Protein AF-Q1PQ09-F1 (afdb_monomer_lite)

pLDDT: mean 86.33, std 13.81, range [37.53, 98.25]

Sequence (333 aa):
LQVVLQQFRHGLNHCDYELCTHAAIYRSDLETQEQQLDEFVRLLKTGHLDEHTNCEPIQRVLHYVNALHQNLMPPQALVELLDEQQLYAALIEVYEAGLDAVNANAGLMHTIIKLGHEQTASFHCMQLLMEQSCSQKQKLKKLQRKLSGSKTAAWTGMQCARYQRILEANEALGALITILGATAREASKESNGGIAHEKLWRMLVLNYNKFAPTQEADELKEVDAYSQRCMQLLEEQLDELFALLESTDVNTEYVRHPATNTLQERAAQVKRHYEDVKSFELTVGERDKEIKALKYTAKMKQQDYSELQIRKEMAEKQLSKQCLMLTGIAETA

Radius of gyration: 39.57 Å; chains: 1; bounding box: 82×54×137 Å

Structure (mmCIF, N/CA/C/O backbone):
data_AF-Q1PQ09-F1
#
_entry.id   AF-Q1PQ09-F1
#
loop_
_atom_site.group_PDB
_atom_site.id
_atom_site.type_symbol
_atom_site.label_atom_id
_atom_site.label_alt_id
_atom_site.label_comp_id
_atom_site.label_asym_id
_atom_site.label_entity_id
_atom_site.label_seq_id
_atom_site.pdbx_PDB_ins_code
_atom_site.Cartn_x
_atom_site.Cartn_y
_atom_site.Cartn_z
_atom_site.occupancy
_atom_site.B_iso_or_equiv
_atom_site.auth_seq_id
_atom_site.auth_comp_id
_atom_site.auth_asym_id
_atom_site.auth_atom_id
_atom_site.pdbx_PDB_model_num
ATOM 1 N N . LEU A 1 1 ? -5.598 3.428 -5.018 1.00 87.38 1 LEU A N 1
ATOM 2 C CA . LEU A 1 1 ? -7.013 3.869 -5.103 1.00 87.38 1 LEU A CA 1
ATOM 3 C C . LEU A 1 1 ? -7.852 3.307 -3.961 1.00 87.38 1 LEU A C 1
ATOM 5 O O . LEU A 1 1 ? -8.343 4.095 -3.170 1.00 87.38 1 LEU A O 1
ATOM 9 N N . GLN A 1 2 ? -7.967 1.980 -3.825 1.00 88.19 2 GLN A N 1
ATOM 10 C CA . GLN A 1 2 ? -8.767 1.346 -2.764 1.00 88.19 2 GLN A CA 1
ATOM 11 C C . GLN A 1 2 ? -8.442 1.861 -1.354 1.00 88.19 2 GLN A C 1
ATOM 13 O O . GLN A 1 2 ? -9.365 2.230 -0.638 1.00 88.19 2 GLN A O 1
ATOM 18 N N . VAL A 1 3 ? -7.156 1.955 -0.990 1.00 90.00 3 VAL A N 1
ATOM 19 C CA . VAL A 1 3 ? -6.721 2.504 0.311 1.00 90.00 3 VAL A CA 1
ATOM 20 C C . VAL A 1 3 ? -7.328 3.884 0.560 1.00 90.00 3 VAL A C 1
ATOM 22 O O . VAL A 1 3 ? -7.968 4.110 1.577 1.00 90.00 3 VAL A O 1
ATOM 25 N N . VAL A 1 4 ? -7.184 4.792 -0.402 1.00 89.38 4 VAL A N 1
ATOM 26 C CA . VAL A 1 4 ? -7.623 6.190 -0.291 1.00 89.38 4 VAL A CA 1
ATOM 27 C C . VAL A 1 4 ? -9.145 6.273 -0.193 1.00 89.38 4 VAL A C 1
ATOM 29 O O . VAL A 1 4 ? -9.665 7.022 0.621 1.00 89.38 4 VAL A O 1
ATOM 32 N N . LEU A 1 5 ? -9.872 5.458 -0.965 1.00 90.62 5 LEU A N 1
ATOM 33 C CA . LEU A 1 5 ? -11.334 5.380 -0.887 1.00 90.62 5 LEU A CA 1
ATOM 34 C C . LEU A 1 5 ? -11.820 4.822 0.458 1.00 90.62 5 LEU A C 1
ATOM 36 O O . LEU A 1 5 ? -12.838 5.276 0.977 1.00 90.62 5 LEU A O 1
ATOM 40 N N . GLN A 1 6 ? -11.107 3.852 1.037 1.00 90.25 6 GLN A N 1
ATOM 41 C CA . GLN A 1 6 ? -11.412 3.339 2.374 1.00 90.25 6 GLN A CA 1
ATOM 42 C C . GLN A 1 6 ? -11.201 4.419 3.438 1.00 90.25 6 GLN A C 1
ATOM 44 O O . GLN A 1 6 ? -12.092 4.602 4.266 1.00 90.25 6 GLN A O 1
ATOM 49 N N . GLN A 1 7 ? -10.099 5.173 3.359 1.00 88.94 7 GLN A N 1
ATOM 50 C CA . GLN A 1 7 ? -9.850 6.300 4.264 1.00 88.94 7 GLN A CA 1
ATOM 51 C C . GLN A 1 7 ? -10.895 7.403 4.095 1.00 88.94 7 GLN A C 1
ATOM 53 O O . GLN A 1 7 ? -11.458 7.851 5.085 1.00 88.94 7 GLN A O 1
ATOM 58 N N . PHE A 1 8 ? -11.271 7.750 2.862 1.00 88.50 8 PHE A N 1
ATOM 59 C CA . PHE A 1 8 ? -12.385 8.664 2.599 1.00 88.50 8 PHE A CA 1
ATOM 60 C C . PHE A 1 8 ? -13.686 8.197 3.238 1.00 88.50 8 PHE A C 1
ATOM 62 O O . PHE A 1 8 ? -14.373 8.971 3.897 1.00 88.50 8 PHE A O 1
ATOM 69 N N . ARG A 1 9 ? -14.040 6.925 3.039 1.00 88.94 9 ARG A N 1
ATOM 70 C CA . ARG A 1 9 ? -15.263 6.360 3.603 1.00 88.94 9 ARG A CA 1
ATOM 71 C C . ARG A 1 9 ? -15.223 6.403 5.125 1.00 88.94 9 ARG A C 1
ATOM 73 O O . ARG A 1 9 ? -16.237 6.725 5.731 1.00 88.94 9 ARG A O 1
ATOM 80 N N . HIS A 1 10 ? -14.099 6.047 5.743 1.00 88.44 10 HIS A N 1
ATOM 81 C CA . HIS A 1 10 ? -13.971 6.128 7.191 1.00 88.44 10 HIS A CA 1
ATOM 82 C C . HIS A 1 10 ? -14.073 7.586 7.655 1.00 88.44 10 HIS A C 1
ATOM 84 O O . HIS A 1 10 ? -14.953 7.892 8.456 1.00 88.44 10 HIS A O 1
ATOM 90 N N . GLY A 1 11 ? -13.277 8.490 7.085 1.00 87.44 11 GLY A N 1
ATOM 91 C CA . GLY A 1 11 ? -13.251 9.904 7.444 1.00 87.44 11 GLY A CA 1
ATOM 92 C C . GLY A 1 11 ? -14.613 10.580 7.310 1.00 87.44 11 GLY A C 1
ATOM 93 O O . GLY A 1 11 ? -15.075 11.188 8.265 1.00 87.44 11 GLY A O 1
ATOM 94 N N . LEU A 1 12 ? -15.331 10.390 6.198 1.00 87.62 12 LEU A N 1
ATOM 95 C CA . LEU A 1 12 ? -16.661 10.988 5.997 1.00 87.62 12 LEU A CA 1
ATOM 96 C C . LEU A 1 12 ? -17.743 10.447 6.946 1.00 87.62 12 LEU A C 1
ATOM 98 O O . LEU A 1 12 ? -18.740 11.123 7.179 1.00 87.62 12 LEU A O 1
ATOM 102 N N . ASN A 1 13 ? -17.570 9.240 7.494 1.00 88.69 13 ASN A N 1
ATOM 103 C CA . ASN A 1 13 ? -18.494 8.690 8.492 1.00 88.69 13 ASN A CA 1
ATOM 104 C C . ASN A 1 13 ? -18.187 9.163 9.923 1.00 88.69 13 ASN A C 1
ATOM 106 O O . ASN A 1 13 ? -19.030 8.990 10.803 1.00 88.69 13 ASN A O 1
ATOM 110 N N . HIS A 1 14 ? -17.006 9.742 10.162 1.00 85.31 14 HIS A N 1
ATOM 111 C CA . HIS A 1 14 ? -16.533 10.131 11.497 1.00 85.31 14 HIS A CA 1
ATOM 112 C C . HIS A 1 14 ? -16.164 11.616 11.613 1.00 85.31 14 HIS A C 1
ATOM 114 O O . HIS A 1 14 ? -15.858 12.077 12.712 1.00 85.31 14 HIS A O 1
ATOM 120 N N . CYS A 1 15 ? -16.207 12.368 10.513 1.00 86.69 15 CYS A N 1
ATOM 121 C CA . CYS A 1 15 ? -15.924 13.792 10.499 1.00 86.69 15 CYS A CA 1
ATOM 122 C C . CYS A 1 15 ? -17.030 14.616 11.166 1.00 86.69 15 CYS A C 1
ATOM 124 O O . CYS A 1 15 ? -18.140 14.144 11.434 1.00 86.69 15 CYS A O 1
ATOM 126 N N . ASP A 1 16 ? -16.728 15.887 11.409 1.00 85.12 16 ASP A N 1
ATOM 127 C CA . ASP A 1 16 ? -17.720 16.846 11.864 1.00 85.12 16 ASP A CA 1
ATOM 128 C C . ASP A 1 16 ? -18.691 17.258 10.738 1.00 85.12 16 ASP A C 1
ATOM 130 O O . ASP A 1 16 ? -18.563 16.899 9.561 1.00 85.12 16 ASP A O 1
ATOM 134 N N . TYR A 1 17 ? -19.724 18.004 11.128 1.00 85.69 17 TYR A N 1
ATOM 135 C CA . TYR A 1 17 ? -20.755 18.485 10.211 1.00 85.69 17 TYR A CA 1
ATOM 136 C C . TYR A 1 17 ? -20.198 19.446 9.147 1.00 85.69 17 TYR A C 1
ATOM 138 O O . TYR A 1 17 ? -20.645 19.425 7.998 1.00 85.69 17 TYR A O 1
ATOM 146 N N . GLU A 1 18 ? -19.224 20.280 9.511 1.00 87.62 18 GLU A N 1
ATOM 147 C CA . GLU A 1 18 ? -18.614 21.252 8.603 1.00 87.62 18 GLU A CA 1
ATOM 148 C C . GLU A 1 18 ? -17.848 20.551 7.473 1.00 87.62 18 GLU A C 1
ATOM 150 O O . GLU A 1 18 ? -18.113 20.810 6.298 1.00 87.62 18 GLU A O 1
ATOM 155 N N . LEU A 1 19 ? -16.992 19.580 7.798 1.00 87.50 19 LEU A N 1
ATOM 156 C CA . LEU A 1 19 ? -16.265 18.802 6.800 1.00 87.50 19 LEU A CA 1
ATOM 157 C C . LEU A 1 19 ? -17.212 17.964 5.930 1.00 87.50 19 LEU A C 1
ATOM 159 O O . LEU A 1 19 ? -17.040 17.901 4.712 1.00 87.50 19 LEU A O 1
ATOM 163 N N . CYS A 1 20 ? -18.254 17.373 6.522 1.00 88.06 20 CYS A N 1
ATOM 164 C CA . CYS A 1 20 ? -19.251 16.601 5.777 1.00 88.06 20 CYS A CA 1
ATOM 165 C C . CYS A 1 20 ? -20.009 17.467 4.756 1.00 88.06 20 CYS A C 1
ATOM 167 O O . CYS A 1 20 ? -20.169 17.086 3.594 1.00 88.06 20 CYS A O 1
ATOM 169 N N . THR A 1 21 ? -20.439 18.667 5.156 1.00 89.31 21 THR A N 1
ATOM 170 C CA . THR A 1 21 ? -21.124 19.596 4.244 1.00 89.31 21 THR A CA 1
ATOM 171 C C . THR A 1 21 ? -20.201 20.141 3.159 1.00 89.31 21 THR A C 1
ATOM 173 O O . THR A 1 21 ? -20.637 20.274 2.016 1.00 89.31 21 THR A O 1
ATOM 176 N N . HIS A 1 22 ? -18.925 20.381 3.467 1.00 90.50 22 HIS A N 1
ATOM 177 C CA . HIS A 1 22 ? -17.936 20.762 2.462 1.00 90.50 22 HIS A CA 1
ATOM 178 C C . HIS A 1 22 ? -17.718 19.628 1.448 1.00 90.50 22 HIS A C 1
ATOM 180 O O . HIS A 1 22 ? -17.795 19.848 0.239 1.00 90.50 22 HIS A O 1
ATOM 186 N N . ALA A 1 23 ? -17.539 18.390 1.914 1.00 90.31 23 ALA A N 1
ATOM 187 C CA . ALA A 1 23 ? -17.381 17.226 1.045 1.00 90.31 23 ALA A CA 1
ATOM 188 C C . ALA A 1 23 ? -18.588 17.016 0.109 1.00 90.31 23 ALA A C 1
ATOM 190 O O . ALA A 1 23 ? -18.411 16.620 -1.045 1.00 90.31 23 ALA A O 1
ATOM 191 N N . ALA A 1 24 ? -19.806 17.341 0.560 1.00 90.69 24 ALA A N 1
ATOM 192 C CA . ALA A 1 24 ? -21.020 17.234 -0.250 1.00 90.69 24 ALA A CA 1
ATOM 193 C C . ALA A 1 24 ? -21.004 18.118 -1.514 1.00 90.69 24 ALA A C 1
ATOM 195 O O . ALA A 1 24 ? -21.662 17.770 -2.496 1.00 90.69 24 ALA A O 1
ATOM 196 N N . ILE A 1 25 ? -20.229 19.212 -1.528 1.00 94.25 25 ILE A N 1
ATOM 197 C CA . ILE A 1 25 ? -20.058 20.086 -2.703 1.00 94.25 25 ILE A CA 1
ATOM 198 C C . ILE A 1 25 ? -19.412 19.317 -3.867 1.00 94.25 25 ILE A C 1
ATOM 200 O O . ILE A 1 25 ? -19.767 19.535 -5.021 1.00 94.25 25 ILE A O 1
ATOM 204 N N . TYR A 1 26 ? -18.523 18.367 -3.567 1.00 93.38 26 TYR A N 1
ATOM 205 C CA . TYR A 1 26 ? -17.775 17.584 -4.556 1.00 93.38 26 TYR A CA 1
ATOM 206 C C . TYR A 1 26 ? -18.500 16.317 -5.020 1.00 93.38 26 TYR A C 1
ATOM 208 O O . TYR A 1 26 ? -17.943 15.517 -5.772 1.00 93.38 26 TYR A O 1
ATOM 216 N N . ARG A 1 27 ? -19.746 16.101 -4.582 1.00 91.12 27 ARG A N 1
ATOM 217 C CA . ARG A 1 27 ? -20.492 14.875 -4.879 1.00 91.12 27 ARG A CA 1
ATOM 218 C C . ARG A 1 27 ? -20.636 14.617 -6.382 1.00 91.12 27 ARG A C 1
ATOM 220 O O . ARG A 1 27 ? -20.368 13.504 -6.819 1.00 91.12 27 ARG A O 1
ATOM 227 N N . SER A 1 28 ? -21.036 15.620 -7.165 1.00 93.50 28 SER A N 1
ATOM 228 C CA . SER A 1 28 ? -21.218 15.459 -8.618 1.00 93.50 28 SER A CA 1
ATOM 229 C C . SER A 1 28 ? -19.912 15.120 -9.336 1.00 93.50 28 SER A C 1
ATOM 231 O O . SER A 1 28 ? -19.893 14.336 -10.288 1.00 93.50 28 SER A O 1
ATOM 233 N N . ASP A 1 29 ? -18.803 15.685 -8.864 1.00 93.56 29 ASP A N 1
ATOM 234 C CA . ASP A 1 29 ? -17.491 15.434 -9.444 1.00 93.56 29 ASP A CA 1
ATOM 235 C C . ASP A 1 29 ? -17.025 14.012 -9.123 1.00 93.56 29 ASP A C 1
ATOM 237 O O . ASP A 1 29 ? -16.525 13.316 -10.007 1.00 93.56 29 ASP A O 1
ATOM 241 N N . LEU A 1 30 ? -17.245 13.548 -7.887 1.00 91.56 30 LEU A N 1
ATOM 242 C CA . LEU A 1 30 ? -16.969 12.173 -7.469 1.00 91.56 30 LEU A CA 1
ATOM 243 C C . LEU A 1 30 ? -17.810 11.151 -8.244 1.00 91.56 30 LEU A C 1
ATOM 245 O O . LEU A 1 30 ? -17.259 10.147 -8.686 1.00 91.56 30 LEU A O 1
ATOM 249 N N . GLU A 1 31 ? -19.096 11.430 -8.483 1.00 92.88 31 GLU A N 1
ATOM 250 C CA . GLU A 1 31 ? -19.958 10.603 -9.346 1.00 92.88 31 GLU A CA 1
ATOM 251 C C . GLU A 1 31 ? -19.394 10.520 -10.781 1.00 92.88 31 GLU A C 1
ATOM 253 O O . GLU A 1 31 ? -19.399 9.458 -11.402 1.00 92.88 31 GLU A O 1
ATOM 258 N N . THR A 1 32 ? -18.818 11.610 -11.298 1.00 93.62 32 THR A N 1
ATOM 259 C CA . THR A 1 32 ? -18.148 11.605 -12.611 1.00 93.62 32 THR A CA 1
ATOM 260 C C . THR A 1 32 ? -16.865 10.767 -12.599 1.00 93.62 32 THR A C 1
ATOM 262 O O . THR A 1 32 ? -16.574 10.070 -13.571 1.00 93.62 32 THR A O 1
ATOM 265 N N . GLN A 1 33 ? -16.085 10.808 -11.512 1.00 93.25 33 GLN A N 1
ATOM 266 C CA . GLN A 1 33 ? -14.896 9.960 -11.376 1.00 93.25 33 GLN A CA 1
ATOM 267 C C . GLN A 1 33 ? -15.258 8.474 -11.266 1.00 93.25 33 GLN A C 1
ATOM 269 O O . GLN A 1 33 ? -14.570 7.638 -11.848 1.00 93.25 33 GLN A O 1
ATOM 274 N N . GLU A 1 34 ? -16.338 8.140 -10.559 1.00 91.69 34 GLU A N 1
ATOM 275 C CA . GLU A 1 34 ? -16.847 6.769 -10.444 1.00 91.69 34 GLU A CA 1
ATOM 276 C C . GLU A 1 34 ? -17.215 6.194 -11.817 1.00 91.69 34 GLU A C 1
ATOM 278 O O . GLU A 1 34 ? -16.779 5.095 -12.157 1.00 91.69 34 GLU A O 1
ATOM 283 N N . GLN A 1 35 ? -17.895 6.975 -12.662 1.00 92.88 35 GLN A N 1
ATOM 284 C CA . GLN A 1 35 ? -18.239 6.562 -14.029 1.00 92.88 35 GLN A CA 1
ATOM 285 C C . GLN A 1 35 ? -17.008 6.233 -14.889 1.00 92.88 35 GLN A C 1
ATOM 287 O O . GLN A 1 35 ? -17.076 5.377 -15.771 1.00 92.88 35 GLN A O 1
ATOM 292 N N . GLN A 1 36 ? -15.851 6.860 -14.638 1.00 89.31 36 GLN A N 1
ATOM 293 C CA . GLN A 1 36 ? -14.609 6.502 -15.340 1.00 89.31 36 GLN A CA 1
ATOM 294 C C . GLN A 1 36 ? -14.066 5.124 -14.933 1.00 89.31 36 GLN A C 1
ATOM 296 O O . GLN A 1 36 ? -13.272 4.537 -15.671 1.00 89.31 36 GLN A O 1
ATOM 301 N N . LEU A 1 37 ? -14.482 4.593 -13.779 1.00 91.38 37 LEU A N 1
ATOM 302 C CA . LEU A 1 37 ? -14.106 3.264 -13.298 1.00 91.38 37 LEU A CA 1
ATOM 303 C C . LEU A 1 37 ? -15.055 2.163 -13.788 1.00 91.38 37 LEU A C 1
ATOM 305 O O . LEU A 1 37 ? -14.641 1.001 -13.835 1.00 91.38 37 LEU A O 1
ATOM 309 N N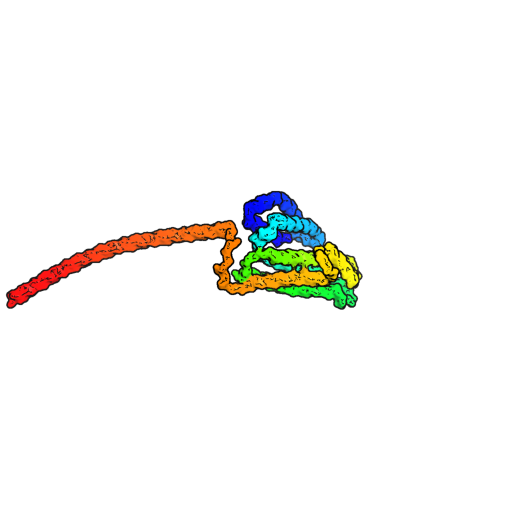 . ASP A 1 38 ? -16.285 2.501 -14.188 1.00 92.12 38 ASP A N 1
ATOM 310 C CA . ASP A 1 38 ? -17.295 1.528 -14.631 1.00 92.12 38 ASP A CA 1
ATOM 311 C C . ASP A 1 38 ? -16.795 0.642 -15.774 1.00 92.12 38 ASP A C 1
ATOM 313 O O . ASP A 1 38 ? -17.058 -0.563 -15.801 1.00 92.12 38 ASP A O 1
ATOM 317 N N . GLU A 1 39 ? -16.011 1.210 -16.690 1.00 89.31 39 GLU A N 1
ATOM 318 C CA . GLU A 1 39 ? -15.428 0.461 -17.800 1.00 89.31 39 GLU A CA 1
ATOM 319 C C . GLU A 1 39 ? -14.432 -0.603 -17.315 1.00 89.31 39 GLU A C 1
ATOM 321 O O . GLU A 1 39 ? -14.469 -1.739 -17.783 1.00 89.31 39 GLU A O 1
ATOM 326 N N . PHE A 1 40 ? -13.601 -0.300 -16.314 1.00 90.56 40 PHE A N 1
ATOM 327 C CA . PHE A 1 40 ? -12.697 -1.295 -15.724 1.00 90.56 40 PHE A CA 1
ATOM 328 C C . PHE A 1 40 ? -13.467 -2.396 -15.000 1.00 90.56 40 PHE A C 1
ATOM 330 O O . PHE A 1 40 ? -13.122 -3.573 -15.116 1.00 90.56 40 PHE A O 1
ATOM 337 N N . VAL A 1 41 ? -14.537 -2.036 -14.286 1.00 91.19 41 VAL A N 1
ATOM 338 C CA . VAL A 1 41 ? -15.422 -3.009 -13.633 1.00 91.19 41 VAL A CA 1
ATOM 339 C C . VAL A 1 41 ? -16.079 -3.913 -14.674 1.00 91.19 41 VAL A C 1
ATOM 341 O O . VAL A 1 41 ? -16.172 -5.126 -14.468 1.00 91.19 41 VAL A O 1
ATOM 344 N N . ARG A 1 42 ? -16.511 -3.350 -15.807 1.00 93.38 42 ARG A N 1
ATOM 345 C CA . ARG A 1 42 ? -17.070 -4.101 -16.932 1.00 93.38 42 ARG A CA 1
ATOM 346 C C . ARG A 1 42 ? -16.036 -5.062 -17.508 1.00 93.38 42 ARG A C 1
ATOM 348 O O . ARG A 1 42 ? -16.318 -6.257 -17.567 1.00 93.38 42 ARG A O 1
ATOM 355 N N . LEU A 1 43 ? -14.845 -4.573 -17.863 1.00 93.69 43 LEU A N 1
ATOM 356 C CA . LEU A 1 43 ? -13.754 -5.385 -18.409 1.00 93.69 43 LEU A CA 1
ATOM 357 C C . LEU A 1 43 ? -13.394 -6.538 -17.468 1.00 93.69 43 LEU A C 1
ATOM 359 O O . LEU A 1 43 ? -13.353 -7.685 -17.915 1.00 93.69 43 LEU A O 1
ATOM 363 N N . LEU A 1 44 ? -13.254 -6.264 -16.167 1.00 91.06 44 LEU A N 1
ATOM 364 C CA . LEU A 1 44 ? -12.985 -7.274 -15.142 1.00 91.06 44 LEU A CA 1
ATOM 365 C C . LEU A 1 44 ? -14.086 -8.342 -15.086 1.00 91.06 44 LEU A C 1
ATOM 367 O O . LEU A 1 44 ? -13.788 -9.533 -15.134 1.00 91.06 44 LEU A O 1
ATOM 371 N N . LYS A 1 45 ? -15.362 -7.936 -15.039 1.00 93.88 45 LYS A N 1
ATOM 372 C CA . LYS A 1 45 ? -16.507 -8.868 -15.009 1.00 93.88 45 LYS A CA 1
ATOM 373 C C . LYS A 1 45 ? -16.607 -9.723 -16.270 1.00 93.88 45 LYS A C 1
ATOM 375 O O . LYS A 1 45 ? -17.044 -10.866 -16.195 1.00 93.88 45 LYS A O 1
ATOM 380 N N . THR A 1 46 ? -16.224 -9.169 -17.417 1.00 95.69 46 THR A N 1
ATOM 381 C CA . THR A 1 46 ? -16.248 -9.873 -18.707 1.00 95.69 46 THR A CA 1
ATOM 382 C C . THR A 1 46 ? -14.980 -10.680 -18.999 1.00 95.69 46 THR A C 1
ATOM 384 O O . THR A 1 46 ? -14.930 -11.364 -20.014 1.00 95.69 46 THR A O 1
ATOM 387 N N . GLY A 1 47 ? -13.962 -10.623 -18.131 1.00 92.00 47 GLY A N 1
ATOM 388 C CA . GLY A 1 47 ? -12.679 -11.296 -18.362 1.00 92.00 47 GLY A CA 1
ATOM 389 C C . GLY A 1 47 ? -11.856 -10.689 -19.506 1.00 92.00 47 GLY A C 1
ATOM 390 O O . GLY A 1 47 ? -11.031 -11.377 -20.096 1.00 92.00 47 GLY A O 1
ATOM 391 N N . HIS A 1 48 ? -12.090 -9.416 -19.831 1.00 91.31 48 HIS A N 1
ATOM 392 C CA . HIS A 1 48 ? -11.393 -8.667 -20.883 1.00 91.31 48 HIS A CA 1
ATOM 393 C C . HIS A 1 48 ? -10.392 -7.647 -20.328 1.00 91.31 48 HIS A C 1
ATOM 395 O O . HIS A 1 48 ? -9.882 -6.822 -21.078 1.00 91.31 48 HIS A O 1
ATOM 401 N N . LEU A 1 49 ? -10.135 -7.667 -19.017 1.00 90.38 49 LEU A N 1
ATOM 402 C CA . LEU A 1 49 ? -9.075 -6.864 -18.421 1.00 90.38 49 LEU A CA 1
ATOM 403 C C . LEU A 1 49 ? -7.733 -7.566 -18.656 1.00 90.38 49 LEU A C 1
ATOM 405 O O . LEU A 1 49 ? -7.495 -8.638 -18.100 1.00 90.38 49 LEU A O 1
ATOM 409 N N . ASP A 1 50 ? -6.879 -6.963 -19.476 1.00 87.06 50 ASP A N 1
ATOM 410 C CA . ASP A 1 50 ? -5.5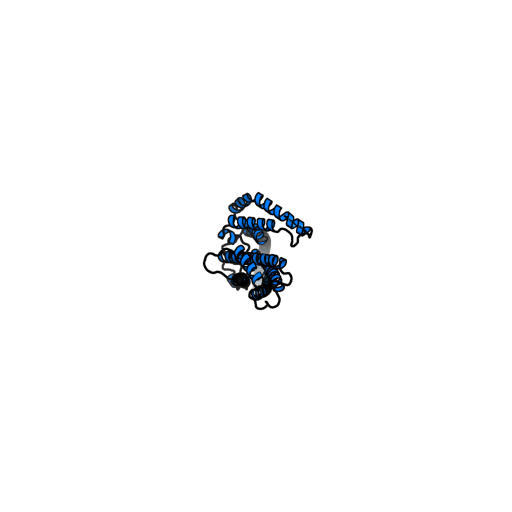79 -7.512 -19.863 1.00 87.06 50 ASP A CA 1
ATOM 411 C C . ASP A 1 50 ? -4.453 -6.461 -19.805 1.00 87.06 50 ASP A C 1
ATOM 413 O O . ASP A 1 50 ? -4.661 -5.293 -19.476 1.00 87.06 50 ASP A O 1
ATOM 417 N N . GLU A 1 51 ? -3.235 -6.883 -20.140 1.00 77.62 51 GLU A N 1
ATOM 418 C CA . GLU A 1 51 ? -2.024 -6.049 -20.149 1.00 77.62 51 GLU A CA 1
ATOM 419 C C . GLU A 1 51 ? -2.023 -4.915 -21.193 1.00 77.62 51 GLU A C 1
ATOM 421 O O . GLU A 1 51 ? -1.206 -3.996 -21.100 1.00 77.62 51 GLU A O 1
ATOM 426 N N . HIS A 1 52 ? -2.942 -4.947 -22.163 1.00 81.00 52 HIS A N 1
ATOM 427 C CA . HIS A 1 52 ? -3.100 -3.917 -23.191 1.00 81.00 52 HIS A CA 1
ATOM 428 C C . HIS A 1 52 ? -4.162 -2.879 -22.818 1.00 81.00 52 HIS A C 1
ATOM 430 O O . HIS A 1 52 ? -4.324 -1.874 -23.518 1.00 81.00 52 HIS A O 1
ATOM 436 N N . THR A 1 53 ? -4.879 -3.093 -21.714 1.00 89.12 53 THR A N 1
ATOM 437 C CA . THR A 1 53 ? -5.914 -2.175 -21.254 1.00 89.12 53 THR A CA 1
ATOM 438 C C . THR A 1 53 ? -5.303 -0.822 -20.877 1.00 89.12 53 THR A C 1
ATOM 440 O O . THR A 1 53 ? -4.333 -0.736 -20.123 1.00 89.12 53 THR A O 1
ATOM 443 N N . ASN A 1 54 ? -5.879 0.268 -21.395 1.00 85.81 54 ASN A N 1
ATOM 444 C CA . ASN A 1 54 ? -5.408 1.617 -21.088 1.00 85.81 54 ASN A CA 1
ATOM 445 C C . ASN A 1 54 ? -5.714 1.986 -19.626 1.00 85.81 54 ASN A C 1
ATOM 447 O O . ASN A 1 54 ? -6.858 2.272 -19.289 1.00 85.81 54 ASN A O 1
ATOM 451 N N . CYS A 1 55 ? -4.681 2.051 -18.785 1.00 87.75 55 CYS A N 1
ATOM 452 C CA . CYS A 1 55 ? -4.788 2.417 -17.369 1.00 87.75 55 CYS A CA 1
ATOM 453 C C . CYS A 1 55 ? -4.801 3.936 -17.091 1.00 87.75 55 CYS A C 1
ATOM 455 O O . CYS A 1 55 ? -4.840 4.345 -15.932 1.00 87.75 55 CYS A O 1
ATOM 457 N N . GLU A 1 56 ? -4.764 4.799 -18.106 1.00 88.25 56 GLU A N 1
ATOM 458 C CA . GLU A 1 56 ? -4.756 6.254 -17.905 1.00 88.25 56 GLU A CA 1
ATOM 459 C C . GLU A 1 56 ? -5.999 6.784 -17.148 1.00 88.25 56 GLU A C 1
ATOM 461 O O . GLU A 1 56 ? -5.826 7.597 -16.236 1.00 88.25 56 GLU A O 1
ATOM 466 N N . PRO A 1 57 ? -7.245 6.327 -17.416 1.00 91.38 57 PRO A N 1
ATOM 467 C CA . PRO A 1 57 ? -8.408 6.848 -16.696 1.00 91.38 57 PRO A CA 1
ATOM 468 C C . PRO A 1 57 ? -8.380 6.509 -15.198 1.00 91.38 57 PRO A C 1
ATOM 470 O O . PRO A 1 57 ? -8.626 7.384 -14.372 1.00 91.38 57 PRO A O 1
ATOM 473 N N . ILE A 1 58 ? -7.984 5.286 -14.813 1.00 91.12 58 ILE A N 1
ATOM 474 C CA . ILE A 1 58 ? -7.867 4.920 -13.389 1.00 91.12 58 ILE A CA 1
ATOM 475 C C . ILE A 1 58 ? -6.754 5.710 -12.682 1.00 91.12 58 ILE A C 1
ATOM 477 O O . ILE A 1 58 ? -6.893 6.055 -11.507 1.00 91.12 58 ILE A O 1
ATOM 481 N N . GLN A 1 59 ? -5.675 6.063 -13.392 1.00 89.50 59 GLN A N 1
ATOM 482 C CA . GLN A 1 59 ? -4.639 6.954 -12.865 1.00 89.50 59 GLN A CA 1
ATOM 483 C C . GLN A 1 59 ? -5.166 8.375 -12.649 1.00 89.50 59 GLN A C 1
ATOM 485 O O . GLN A 1 59 ? -4.854 8.976 -11.620 1.00 89.50 59 GLN A O 1
ATOM 490 N N . ARG A 1 60 ? -5.980 8.908 -13.570 1.00 91.88 60 ARG A N 1
ATOM 491 C CA . ARG A 1 60 ? -6.615 10.226 -13.408 1.00 91.88 60 ARG A CA 1
ATOM 492 C C . ARG A 1 60 ? -7.559 10.254 -12.210 1.00 91.88 60 ARG A C 1
ATOM 494 O O . ARG A 1 60 ? -7.446 11.158 -11.385 1.00 91.88 60 ARG A O 1
ATOM 501 N N . VAL A 1 61 ? -8.400 9.230 -12.062 1.00 94.12 61 VAL A N 1
ATOM 502 C CA . VAL A 1 61 ? -9.285 9.085 -10.896 1.00 94.12 61 VAL A CA 1
ATOM 503 C C . VAL A 1 61 ? -8.473 9.018 -9.602 1.00 94.12 61 VAL A C 1
ATOM 505 O O . VAL A 1 61 ? -8.783 9.723 -8.646 1.00 94.12 61 VAL A O 1
ATOM 508 N N . LEU A 1 62 ? -7.394 8.228 -9.567 1.00 91.69 62 LEU A N 1
ATOM 509 C CA . LEU A 1 62 ? -6.505 8.160 -8.405 1.00 91.69 62 LEU A CA 1
ATOM 510 C C . LEU A 1 62 ? -5.924 9.529 -8.032 1.00 91.69 62 LEU A C 1
ATOM 512 O O . LEU A 1 62 ? -5.951 9.883 -6.856 1.00 91.69 62 LEU A O 1
ATOM 516 N N . HIS A 1 63 ? -5.420 10.292 -9.005 1.00 91.38 63 HIS A N 1
ATOM 517 C CA . HIS A 1 63 ? -4.869 11.626 -8.753 1.00 91.38 63 HIS A CA 1
ATOM 518 C C . HIS A 1 63 ? -5.934 12.593 -8.242 1.00 91.38 63 HIS A C 1
ATOM 520 O O . HIS A 1 63 ? -5.684 13.294 -7.264 1.00 91.38 63 HIS A O 1
ATOM 526 N N . TYR A 1 64 ? -7.119 12.603 -8.859 1.00 94.12 64 TYR A N 1
ATOM 527 C CA . TYR A 1 64 ? -8.226 13.450 -8.422 1.00 94.12 64 TYR A CA 1
ATOM 528 C C . TYR A 1 64 ? -8.630 13.132 -6.981 1.00 94.12 64 TYR A C 1
ATOM 530 O O . TYR A 1 64 ? -8.677 14.026 -6.141 1.00 94.12 64 TYR A O 1
ATOM 538 N N . VAL A 1 65 ? -8.869 11.852 -6.677 1.00 92.31 65 VAL A N 1
ATOM 539 C CA . VAL A 1 65 ? -9.287 11.416 -5.340 1.00 92.31 65 VAL A CA 1
ATOM 540 C C . VAL A 1 65 ? -8.192 11.723 -4.318 1.00 92.31 65 VAL A C 1
ATOM 542 O O . VAL A 1 65 ? -8.496 12.272 -3.267 1.00 92.31 65 VAL A O 1
ATOM 545 N N . ASN A 1 66 ? -6.916 11.465 -4.621 1.00 89.31 66 ASN A N 1
ATOM 546 C CA . ASN A 1 66 ? -5.811 11.837 -3.730 1.00 89.31 66 ASN A CA 1
ATOM 547 C C . ASN A 1 66 ? -5.752 13.344 -3.462 1.00 89.31 66 ASN A C 1
ATOM 549 O O . ASN A 1 66 ? -5.630 13.750 -2.309 1.00 89.31 66 ASN A O 1
ATOM 553 N N . ALA A 1 67 ? -5.849 14.173 -4.503 1.00 90.12 67 ALA A N 1
ATOM 554 C CA . ALA A 1 67 ? -5.819 15.624 -4.352 1.00 90.12 67 ALA A CA 1
ATOM 555 C C . ALA A 1 67 ? -7.008 16.115 -3.521 1.00 90.12 67 ALA A C 1
ATOM 557 O O . ALA A 1 67 ? -6.839 16.907 -2.597 1.00 90.12 67 ALA A O 1
ATOM 558 N N . LEU A 1 68 ? -8.205 15.596 -3.799 1.00 90.81 68 LEU A N 1
ATOM 559 C CA . LEU A 1 68 ? -9.403 15.930 -3.042 1.00 90.81 68 LEU A CA 1
ATOM 560 C C . LEU A 1 68 ? -9.276 15.508 -1.573 1.00 90.81 68 LEU A C 1
ATOM 562 O O . LEU A 1 68 ? -9.656 16.275 -0.695 1.00 90.81 68 LEU A O 1
ATOM 566 N N . HIS A 1 69 ? -8.710 14.328 -1.300 1.00 87.62 69 HIS A N 1
ATOM 567 C CA . HIS A 1 69 ? -8.493 13.822 0.058 1.00 87.62 69 HIS A CA 1
ATOM 568 C C . HIS A 1 69 ? -7.635 14.781 0.879 1.00 87.62 69 HIS A C 1
ATOM 570 O O . HIS A 1 69 ? -8.024 15.178 1.972 1.00 87.62 69 HIS A O 1
ATOM 576 N N . GLN A 1 70 ? -6.493 15.182 0.317 1.00 84.75 70 GLN A N 1
ATOM 577 C CA . GLN A 1 70 ? -5.536 16.073 0.972 1.00 84.75 70 GLN A CA 1
ATOM 578 C C . GLN A 1 70 ? -6.077 17.502 1.121 1.00 84.75 70 GLN A C 1
ATOM 580 O O . GLN A 1 70 ? -5.766 18.179 2.096 1.00 84.75 70 GLN A O 1
ATOM 585 N N . ASN A 1 71 ? -6.902 17.962 0.175 1.00 87.62 71 ASN A N 1
ATOM 586 C CA . ASN A 1 71 ? -7.496 19.299 0.220 1.00 87.62 71 ASN A CA 1
ATOM 587 C C . ASN A 1 71 ? -8.665 19.397 1.209 1.00 87.62 71 ASN A C 1
ATOM 589 O O . ASN A 1 71 ? -8.807 20.416 1.880 1.00 87.62 71 ASN A O 1
ATOM 593 N N . LEU A 1 72 ? -9.512 18.365 1.290 1.00 85.56 72 LEU A N 1
ATOM 594 C CA . LEU A 1 72 ? -10.647 18.337 2.217 1.00 85.56 72 LEU A CA 1
ATOM 595 C C . LEU A 1 72 ? -10.198 18.109 3.661 1.00 85.56 72 LEU A C 1
ATOM 597 O O . LEU A 1 72 ? -10.770 18.691 4.577 1.00 85.56 72 LEU A O 1
ATOM 601 N N . MET A 1 73 ? -9.196 17.257 3.871 1.00 82.75 73 MET A N 1
ATOM 602 C CA . MET A 1 73 ? -8.745 16.849 5.198 1.00 82.75 73 MET A CA 1
ATOM 603 C C . MET A 1 73 ? -7.288 17.286 5.403 1.00 82.75 73 MET A C 1
ATOM 605 O O . MET A 1 73 ? -6.379 16.554 5.007 1.00 82.75 73 MET A O 1
ATOM 609 N N . PRO A 1 74 ? -7.033 18.462 6.017 1.00 76.69 74 PRO A N 1
ATOM 610 C CA . PRO A 1 74 ? -5.671 18.887 6.324 1.00 76.69 74 PRO A CA 1
ATOM 611 C C . PRO A 1 74 ? -4.979 17.866 7.246 1.00 76.69 74 PRO A C 1
ATOM 613 O O . PRO A 1 74 ? -5.666 17.189 8.013 1.00 76.69 74 PRO A O 1
ATOM 616 N N . PRO A 1 75 ? -3.634 17.763 7.237 1.00 72.56 75 PRO A N 1
ATOM 617 C CA . PRO A 1 75 ? -2.905 16.649 7.853 1.00 72.56 75 PRO A CA 1
ATOM 618 C C . PRO A 1 75 ? -3.282 16.343 9.309 1.00 72.56 75 PRO A C 1
ATOM 620 O O . PRO A 1 75 ? -3.383 15.177 9.680 1.00 72.56 75 PRO A O 1
ATOM 623 N N . GLN A 1 76 ? -3.531 17.371 10.127 1.00 73.75 76 GLN A N 1
ATOM 624 C CA . GLN A 1 76 ? -3.961 17.204 11.518 1.00 73.75 76 GLN A CA 1
ATOM 625 C C . GLN A 1 76 ? -5.346 16.552 11.629 1.00 73.75 76 GLN A C 1
ATOM 627 O O . GLN A 1 76 ? -5.486 15.560 12.336 1.00 73.75 76 GLN A O 1
ATOM 632 N N . ALA A 1 77 ? -6.344 17.061 10.899 1.00 76.06 77 ALA A N 1
ATOM 633 C CA . ALA A 1 77 ? -7.692 16.489 10.889 1.00 76.06 77 ALA A CA 1
ATOM 634 C C . ALA A 1 77 ? -7.705 15.101 10.240 1.00 76.06 77 ALA A C 1
ATOM 636 O O . ALA A 1 77 ? -8.432 14.210 10.665 1.00 76.06 77 ALA A O 1
ATOM 637 N N . LEU A 1 78 ? -6.867 14.905 9.222 1.00 78.19 78 LEU A N 1
ATOM 638 C CA . LEU A 1 78 ? -6.773 13.642 8.518 1.00 78.19 78 LEU A CA 1
ATOM 639 C C . LEU A 1 78 ? -6.323 12.527 9.455 1.00 78.19 78 LEU A C 1
ATOM 641 O O . LEU A 1 78 ? -6.973 11.496 9.524 1.00 78.19 78 LEU A O 1
ATOM 645 N N . VAL A 1 79 ? -5.247 12.752 10.206 1.00 82.56 79 VAL A N 1
ATOM 646 C CA . VAL A 1 79 ? -4.660 11.755 11.107 1.00 82.56 79 VAL A CA 1
ATOM 647 C C . VAL A 1 79 ? -5.618 11.329 12.226 1.00 82.56 79 VAL A C 1
ATOM 649 O O . VAL A 1 79 ? -5.609 10.161 12.610 1.00 82.56 79 VAL A O 1
ATOM 652 N N . GLU A 1 80 ? -6.476 12.235 12.699 1.00 83.12 80 GLU A N 1
ATOM 653 C CA . GLU A 1 80 ? -7.540 11.933 13.669 1.00 83.12 80 GLU A CA 1
ATOM 654 C C . GLU A 1 80 ? -8.685 11.101 13.070 1.00 83.12 80 GLU A C 1
ATOM 656 O O . GLU A 1 80 ? -9.363 10.368 13.787 1.00 83.12 80 GLU A O 1
ATOM 661 N N . LEU A 1 81 ? -8.882 11.195 11.754 1.00 85.44 81 LEU A N 1
ATOM 662 C CA . LEU A 1 81 ? -9.932 10.518 10.993 1.00 85.44 81 LEU A CA 1
ATOM 663 C C . LEU A 1 81 ? -9.433 9.258 10.266 1.00 85.44 81 LEU A C 1
ATOM 665 O O . LEU A 1 81 ? -10.143 8.727 9.412 1.00 85.44 81 LEU A O 1
ATOM 669 N N . LEU A 1 82 ? -8.225 8.776 10.570 1.00 86.06 82 LEU A N 1
ATOM 670 C CA . LEU A 1 82 ? -7.701 7.528 10.017 1.00 86.06 82 LEU A CA 1
ATOM 671 C C . LEU A 1 82 ? -8.030 6.345 10.927 1.00 86.06 82 LEU A C 1
ATOM 673 O O . LEU A 1 82 ? -7.719 6.337 12.118 1.00 86.06 82 LEU A O 1
ATOM 677 N N . ASP A 1 83 ? -8.543 5.279 10.321 1.00 86.75 83 ASP A N 1
ATOM 678 C CA . ASP A 1 83 ? -8.570 3.962 10.947 1.00 86.75 83 ASP A CA 1
ATOM 679 C C . ASP A 1 83 ? -7.197 3.314 10.762 1.00 86.75 83 ASP A C 1
ATOM 681 O O . ASP A 1 83 ? -6.881 2.771 9.699 1.00 86.75 83 ASP A O 1
ATOM 685 N N . GLU A 1 84 ? -6.357 3.418 11.794 1.00 86.94 84 GLU A N 1
ATOM 686 C CA . GLU A 1 84 ? -4.976 2.933 11.765 1.00 86.94 84 GLU A CA 1
ATOM 687 C C . GLU A 1 84 ? -4.902 1.438 11.403 1.00 86.94 84 GLU A C 1
ATOM 689 O O . GLU A 1 84 ? -4.093 1.040 10.560 1.00 86.94 84 GLU A O 1
ATOM 694 N N . GLN A 1 85 ? -5.786 0.608 11.962 1.00 86.81 85 GLN A N 1
ATOM 695 C CA . GLN A 1 85 ? -5.798 -0.830 11.697 1.00 86.81 85 GLN A CA 1
ATOM 696 C C . GLN A 1 85 ? -6.213 -1.134 10.251 1.00 86.81 85 GLN A C 1
ATOM 698 O O . GLN A 1 85 ? -5.564 -1.942 9.577 1.00 86.81 85 GLN A O 1
ATOM 703 N N . GLN A 1 86 ? -7.281 -0.497 9.762 1.00 88.12 86 GLN A N 1
ATOM 704 C CA . GLN A 1 86 ? -7.742 -0.661 8.383 1.00 88.12 86 GLN A CA 1
ATOM 705 C C . GLN A 1 86 ? -6.701 -0.154 7.382 1.00 88.12 86 GLN A C 1
ATOM 707 O O . GLN A 1 86 ? -6.476 -0.806 6.360 1.00 88.12 86 GLN A O 1
ATOM 712 N N . LEU A 1 87 ? -6.043 0.971 7.677 1.00 90.56 87 LEU A N 1
ATOM 713 C CA . LEU A 1 87 ? -4.973 1.512 6.848 1.00 90.56 87 LEU A CA 1
ATOM 714 C C . LEU A 1 87 ? -3.836 0.499 6.702 1.00 90.56 87 LEU A C 1
ATOM 716 O O . LEU A 1 87 ? -3.456 0.187 5.576 1.00 90.56 87 LEU A O 1
ATOM 720 N N . TYR A 1 88 ? -3.325 -0.063 7.801 1.00 90.50 88 TYR A N 1
ATOM 721 C CA . TYR A 1 88 ? -2.239 -1.042 7.717 1.00 90.50 88 TYR A CA 1
ATOM 722 C C . TYR A 1 88 ? -2.641 -2.345 7.040 1.00 90.50 88 TYR A C 1
ATOM 724 O O . TYR A 1 88 ? -1.840 -2.902 6.290 1.00 90.50 88 TYR A O 1
ATOM 732 N N . ALA A 1 89 ? -3.870 -2.820 7.253 1.00 90.06 89 ALA A N 1
ATOM 733 C CA . ALA A 1 89 ? -4.377 -3.985 6.534 1.00 90.06 89 ALA A CA 1
ATOM 734 C C . ALA A 1 89 ? -4.333 -3.753 5.016 1.00 90.06 89 ALA A C 1
ATOM 736 O O . ALA A 1 89 ? -3.824 -4.591 4.273 1.00 90.06 89 ALA A O 1
ATOM 737 N N . ALA A 1 90 ? -4.789 -2.582 4.572 1.00 92.31 90 ALA A N 1
ATOM 738 C CA . ALA A 1 90 ? -4.795 -2.226 3.162 1.00 92.31 90 ALA A CA 1
ATOM 739 C C . ALA A 1 90 ? -3.379 -1.946 2.615 1.00 92.31 90 ALA A C 1
ATOM 741 O O . ALA A 1 90 ? -3.080 -2.293 1.473 1.00 92.31 90 ALA A O 1
ATOM 742 N N . LEU A 1 91 ? -2.480 -1.369 3.421 1.00 93.31 91 LEU A N 1
ATOM 743 C CA . LEU A 1 91 ? -1.079 -1.153 3.041 1.00 93.31 91 LEU A CA 1
ATOM 744 C C . LEU A 1 91 ? -0.325 -2.468 2.830 1.00 93.31 91 LEU A C 1
ATOM 746 O O . LEU A 1 91 ? 0.478 -2.545 1.909 1.00 93.31 91 LEU A O 1
ATOM 750 N N . ILE A 1 92 ? -0.600 -3.514 3.618 1.00 93.69 92 ILE A N 1
ATOM 751 C CA . ILE A 1 92 ? -0.000 -4.840 3.399 1.00 93.69 92 ILE A CA 1
ATOM 752 C C . ILE A 1 92 ? -0.327 -5.356 1.992 1.00 93.69 92 ILE A C 1
ATOM 754 O O . ILE A 1 92 ? 0.575 -5.818 1.294 1.00 93.69 92 ILE A O 1
ATOM 758 N N . GLU A 1 93 ? -1.586 -5.242 1.561 1.00 93.38 93 GLU A N 1
ATOM 759 C CA . GLU A 1 93 ? -2.016 -5.655 0.218 1.00 93.38 93 GLU A CA 1
ATOM 760 C C . GLU A 1 93 ? -1.356 -4.802 -0.876 1.00 93.38 93 GLU A C 1
ATOM 762 O O . GLU A 1 93 ? -0.884 -5.332 -1.884 1.00 93.38 93 GLU A O 1
ATOM 767 N N . VAL A 1 94 ? -1.269 -3.483 -0.668 1.00 94.00 94 VAL A N 1
ATOM 768 C CA . VAL A 1 94 ? -0.600 -2.565 -1.604 1.00 94.00 94 VAL A CA 1
ATOM 769 C C . VAL A 1 94 ? 0.886 -2.875 -1.733 1.00 94.00 94 VAL A C 1
ATOM 771 O O . VAL A 1 94 ? 1.396 -2.930 -2.851 1.00 94.00 94 VAL A O 1
ATOM 774 N N . TYR A 1 95 ? 1.585 -3.096 -0.621 1.00 96.31 95 TYR A N 1
ATOM 775 C CA . TYR A 1 95 ? 3.006 -3.422 -0.638 1.00 96.31 95 TYR A CA 1
ATOM 776 C C . TYR A 1 95 ? 3.262 -4.797 -1.248 1.00 96.31 95 TYR A C 1
ATOM 778 O O . TYR A 1 95 ? 4.234 -4.951 -1.982 1.00 96.31 95 TYR A O 1
ATOM 786 N N . GLU A 1 96 ? 2.387 -5.781 -1.027 1.00 96.06 96 GLU A N 1
ATOM 787 C CA . GLU A 1 96 ? 2.509 -7.084 -1.684 1.00 96.06 96 GLU A CA 1
ATOM 788 C C . GLU A 1 96 ? 2.403 -6.947 -3.209 1.00 96.06 96 GLU A C 1
ATOM 790 O O . GLU A 1 96 ? 3.294 -7.408 -3.926 1.00 96.06 96 GLU A O 1
ATOM 795 N N . ALA A 1 97 ? 1.380 -6.238 -3.698 1.00 95.44 97 ALA A N 1
ATOM 796 C CA . ALA A 1 97 ? 1.208 -5.971 -5.125 1.00 95.44 97 ALA A CA 1
ATOM 797 C C . ALA A 1 97 ? 2.355 -5.124 -5.709 1.00 95.44 97 ALA A C 1
ATOM 799 O O . ALA A 1 97 ? 2.817 -5.373 -6.824 1.00 95.44 97 ALA A O 1
ATOM 800 N N . GLY A 1 98 ? 2.842 -4.138 -4.953 1.00 96.69 98 GLY A N 1
ATOM 801 C CA . GLY A 1 98 ? 3.968 -3.298 -5.350 1.00 96.69 98 GLY A CA 1
ATOM 802 C C . GLY A 1 98 ? 5.268 -4.090 -5.490 1.00 96.69 98 GLY A C 1
ATOM 803 O O . GLY A 1 98 ? 5.965 -3.950 -6.493 1.00 96.69 98 GLY A O 1
ATOM 804 N N . LEU A 1 99 ? 5.562 -4.979 -4.539 1.00 98.19 99 LEU A N 1
ATOM 805 C CA . LEU A 1 99 ? 6.732 -5.859 -4.595 1.00 98.19 99 LEU A CA 1
ATOM 806 C C . LEU A 1 99 ? 6.634 -6.877 -5.731 1.00 98.19 99 LEU A C 1
ATOM 808 O O . LEU A 1 99 ? 7.651 -7.200 -6.340 1.00 98.19 99 LEU A O 1
ATOM 812 N N . ASP A 1 100 ? 5.431 -7.353 -6.060 1.00 97.75 100 ASP A N 1
ATOM 813 C CA . ASP A 1 100 ? 5.225 -8.184 -7.249 1.00 97.75 100 ASP A CA 1
ATOM 814 C C . ASP A 1 100 ? 5.528 -7.428 -8.540 1.00 97.75 100 ASP A C 1
ATOM 816 O O . ASP A 1 100 ? 6.205 -7.965 -9.418 1.00 97.75 100 ASP A O 1
ATOM 820 N N . ALA A 1 101 ? 5.111 -6.165 -8.640 1.00 96.88 101 ALA A N 1
ATOM 821 C CA . ALA A 1 101 ? 5.437 -5.324 -9.784 1.00 96.88 101 ALA A CA 1
ATOM 822 C C . ALA A 1 101 ? 6.947 -5.047 -9.886 1.00 96.88 101 ALA A C 1
ATOM 824 O O . ALA A 1 101 ? 7.511 -5.143 -10.979 1.00 96.88 101 ALA A O 1
ATOM 825 N N . VAL A 1 102 ? 7.623 -4.741 -8.773 1.00 98.12 102 VAL A N 1
ATOM 826 C CA . VAL A 1 102 ? 9.087 -4.564 -8.747 1.00 98.12 102 VAL A CA 1
ATOM 827 C C . VAL A 1 102 ? 9.783 -5.851 -9.186 1.00 98.12 102 VAL A C 1
ATOM 829 O O . VAL A 1 102 ? 10.579 -5.824 -10.123 1.00 98.12 102 VAL A O 1
ATOM 832 N N . ASN A 1 103 ? 9.439 -6.988 -8.578 1.00 98.00 103 ASN A N 1
ATOM 833 C CA . ASN A 1 103 ? 10.059 -8.278 -8.868 1.00 98.00 103 ASN A CA 1
ATOM 834 C C . ASN A 1 103 ? 9.823 -8.735 -10.315 1.00 98.00 103 ASN A C 1
ATOM 836 O O . ASN A 1 103 ? 10.745 -9.238 -10.952 1.00 98.00 103 ASN A O 1
ATOM 840 N N . ALA A 1 104 ? 8.616 -8.547 -10.855 1.00 97.19 104 ALA A N 1
ATOM 841 C CA . ALA A 1 104 ? 8.301 -8.911 -12.234 1.00 97.19 104 ALA A CA 1
ATOM 842 C C . ALA A 1 104 ? 9.092 -8.065 -13.244 1.00 97.19 104 ALA A C 1
ATOM 844 O O . ALA A 1 104 ? 9.704 -8.615 -14.160 1.00 97.19 104 ALA A O 1
ATOM 845 N N . ASN A 1 105 ? 9.134 -6.740 -13.060 1.00 97.31 105 ASN A N 1
ATOM 846 C CA . ASN A 1 105 ? 9.867 -5.854 -13.967 1.00 97.31 105 ASN A CA 1
ATOM 847 C C . ASN A 1 105 ? 11.388 -6.044 -13.853 1.00 97.31 105 ASN A C 1
ATOM 849 O O . ASN A 1 105 ? 12.074 -6.105 -14.875 1.00 97.31 105 ASN A O 1
ATOM 853 N N . ALA A 1 106 ? 11.914 -6.193 -12.632 1.00 97.44 106 ALA A N 1
ATOM 854 C CA . ALA A 1 106 ? 13.325 -6.492 -12.401 1.00 97.44 106 ALA A CA 1
ATOM 855 C C . ALA A 1 106 ? 13.709 -7.862 -12.978 1.00 97.44 106 ALA A C 1
ATOM 857 O O . ALA A 1 106 ? 14.705 -7.966 -13.687 1.00 97.44 106 ALA A O 1
ATOM 858 N N . GLY A 1 107 ? 12.885 -8.891 -12.765 1.00 97.06 107 GLY A N 1
ATOM 859 C CA . GLY A 1 107 ? 13.097 -10.236 -13.302 1.00 97.06 107 GLY A CA 1
ATOM 860 C C . GLY A 1 107 ? 13.055 -10.295 -14.826 1.00 97.06 107 GLY A C 1
ATOM 861 O O . GLY A 1 107 ? 13.881 -10.979 -15.438 1.00 97.06 107 GLY A O 1
ATOM 862 N N . LEU A 1 108 ? 12.156 -9.533 -15.456 1.00 95.88 108 LEU A N 1
ATOM 863 C CA . LEU A 1 108 ? 12.146 -9.375 -16.907 1.00 95.88 108 LEU A CA 1
ATOM 864 C C . LEU A 1 108 ? 13.477 -8.791 -17.375 1.00 95.88 108 LEU A C 1
ATOM 866 O O . LEU A 1 108 ? 14.142 -9.393 -18.218 1.00 95.88 108 LEU A O 1
ATOM 870 N N . MET A 1 109 ? 13.880 -7.646 -16.815 1.00 95.69 109 MET A N 1
ATOM 871 C CA . MET A 1 109 ? 15.119 -6.970 -17.202 1.00 95.69 109 MET A CA 1
ATOM 872 C C . MET A 1 109 ? 16.347 -7.849 -16.957 1.00 95.69 109 MET A C 1
ATOM 874 O O . MET A 1 109 ? 17.196 -7.954 -17.834 1.00 95.69 109 MET A O 1
ATOM 878 N N . HIS A 1 110 ? 16.398 -8.550 -15.824 1.00 96.44 110 HIS A N 1
ATOM 879 C CA . HIS A 1 110 ? 17.439 -9.518 -15.494 1.00 96.44 110 HIS A CA 1
ATOM 880 C C . HIS A 1 110 ? 17.552 -10.626 -16.553 1.00 96.44 110 HIS A C 1
ATOM 882 O O . HIS A 1 110 ? 18.652 -10.987 -16.960 1.00 96.44 110 HIS A O 1
ATOM 888 N N . THR A 1 111 ? 16.418 -11.137 -17.042 1.00 94.50 111 THR A N 1
ATOM 889 C CA . THR A 1 111 ? 16.373 -12.230 -18.029 1.00 94.50 111 THR A CA 1
ATOM 890 C C . THR A 1 111 ? 16.815 -11.790 -19.422 1.00 94.50 111 THR A C 1
ATOM 892 O O . THR A 1 111 ? 17.415 -12.574 -20.155 1.00 94.50 111 THR A O 1
ATOM 895 N N . ILE A 1 112 ? 16.521 -10.547 -19.811 1.00 94.94 112 ILE A N 1
ATOM 896 C CA . ILE A 1 112 ? 16.865 -10.044 -21.147 1.00 94.94 112 ILE A CA 1
ATOM 897 C C . ILE A 1 112 ? 18.288 -9.487 -21.234 1.00 94.94 112 ILE A C 1
ATOM 899 O O . ILE A 1 112 ? 18.718 -9.162 -22.339 1.00 94.94 112 ILE A O 1
ATOM 903 N N . ILE A 1 113 ? 19.031 -9.352 -20.128 1.00 94.94 113 ILE A N 1
ATOM 904 C CA . ILE A 1 113 ? 20.441 -8.934 -20.170 1.00 94.94 113 ILE A CA 1
ATOM 905 C C . ILE A 1 113 ? 21.252 -9.941 -20.994 1.00 94.94 113 ILE A C 1
ATOM 907 O O . ILE A 1 113 ? 21.134 -11.156 -20.845 1.00 94.94 113 ILE A O 1
ATOM 911 N N . LYS A 1 114 ? 22.087 -9.422 -21.897 1.00 93.25 114 LYS A N 1
ATOM 912 C CA . LYS A 1 114 ? 22.923 -10.229 -22.787 1.00 93.25 114 LYS A CA 1
ATOM 913 C C . LYS A 1 114 ? 23.902 -11.107 -21.991 1.00 93.25 114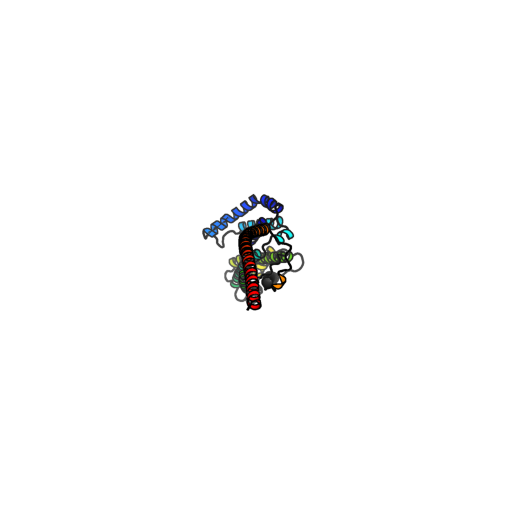 LYS A C 1
ATOM 915 O O . LYS A 1 114 ? 24.554 -10.628 -21.068 1.00 93.25 114 LYS A O 1
ATOM 920 N N . LEU A 1 115 ? 24.062 -12.364 -22.412 1.00 89.75 115 LEU A N 1
ATOM 921 C CA . LEU A 1 115 ? 25.038 -13.301 -21.835 1.00 89.75 115 LEU A CA 1
ATOM 922 C C . LEU A 1 115 ? 26.455 -12.702 -21.803 1.00 89.75 115 LEU A C 1
ATOM 924 O O . LEU A 1 115 ? 26.871 -12.037 -22.757 1.00 89.75 115 LEU A O 1
ATOM 928 N N . GLY A 1 116 ? 27.189 -12.949 -20.716 1.00 89.75 116 GLY A N 1
ATOM 929 C CA . GLY A 1 116 ? 28.511 -12.363 -20.463 1.00 89.75 116 GLY A CA 1
ATOM 930 C C . GLY A 1 116 ? 28.482 -10.992 -19.777 1.00 89.75 116 GLY A C 1
ATOM 931 O O . GLY A 1 116 ? 29.540 -10.429 -19.503 1.00 89.75 116 GLY A O 1
ATOM 932 N N . HIS A 1 117 ? 27.296 -10.440 -19.496 1.00 92.50 117 HIS A N 1
ATOM 933 C CA . HIS A 1 117 ? 27.122 -9.208 -18.717 1.00 92.50 117 HIS A CA 1
ATOM 934 C C . HIS A 1 117 ? 26.681 -9.482 -17.262 1.00 92.50 117 HIS A C 1
ATOM 936 O O . HIS A 1 117 ? 26.193 -8.568 -16.596 1.00 92.50 117 HIS A O 1
ATOM 942 N N . GLU A 1 118 ? 26.870 -10.698 -16.729 1.00 91.69 118 GLU A N 1
ATOM 943 C CA . GLU A 1 118 ? 26.409 -11.068 -15.375 1.00 91.69 118 GLU A CA 1
ATOM 944 C C . GLU A 1 118 ? 27.133 -10.312 -14.242 1.00 91.69 118 GLU A C 1
ATOM 946 O O . GLU A 1 118 ? 26.699 -10.330 -13.098 1.00 91.69 118 GLU A O 1
ATOM 951 N N . GLN A 1 119 ? 28.242 -9.632 -14.543 1.00 92.62 119 GLN A N 1
ATOM 952 C CA . GLN A 1 119 ? 29.011 -8.839 -13.571 1.00 92.62 119 GLN A CA 1
ATOM 953 C C . GLN A 1 119 ? 28.799 -7.326 -13.721 1.00 92.62 119 GLN A C 1
ATOM 955 O O . GLN A 1 119 ? 29.584 -6.534 -13.208 1.00 92.62 119 GLN A O 1
ATOM 960 N N . THR A 1 120 ? 27.777 -6.912 -14.473 1.00 95.06 120 THR A N 1
ATOM 961 C CA . THR A 1 120 ? 27.490 -5.493 -14.717 1.00 95.06 120 THR A CA 1
ATOM 962 C C . THR A 1 120 ? 26.518 -4.920 -13.692 1.00 95.06 120 THR A C 1
ATOM 964 O O . THR A 1 120 ? 25.667 -5.635 -13.164 1.00 95.06 120 THR A O 1
ATOM 967 N N . ALA A 1 121 ? 26.575 -3.602 -13.477 1.00 93.44 121 ALA A N 1
ATOM 968 C CA . ALA A 1 121 ? 25.718 -2.919 -12.506 1.00 93.44 121 ALA A CA 1
ATOM 969 C C . ALA A 1 121 ? 24.218 -3.132 -12.776 1.00 93.44 121 ALA A C 1
ATOM 971 O O . ALA A 1 121 ? 23.443 -3.307 -11.840 1.00 93.44 121 ALA A O 1
ATOM 972 N N . SER A 1 122 ? 23.800 -3.211 -14.049 1.00 94.12 122 SER A N 1
ATOM 973 C CA . SER A 1 122 ? 22.401 -3.515 -14.380 1.00 94.12 122 SER A CA 1
ATOM 974 C C . SER A 1 122 ? 21.987 -4.903 -13.912 1.00 94.12 122 SER A C 1
ATOM 976 O O . SER A 1 122 ? 20.865 -5.074 -13.457 1.00 94.12 122 SER A O 1
ATOM 978 N N . PHE A 1 123 ? 22.880 -5.889 -14.015 1.00 96.19 123 PHE A N 1
ATOM 979 C CA . PHE A 1 123 ? 22.594 -7.246 -13.571 1.00 96.19 123 PHE A CA 1
ATOM 980 C C . PHE A 1 123 ? 22.458 -7.298 -12.046 1.00 96.19 123 PHE A C 1
ATOM 982 O O . PHE A 1 123 ? 21.421 -7.726 -11.541 1.00 96.19 123 PHE A O 1
ATOM 989 N N . HIS A 1 124 ? 23.449 -6.769 -11.318 1.00 95.50 124 HIS A N 1
ATOM 990 C CA . HIS A 1 124 ? 23.434 -6.748 -9.850 1.00 95.50 124 HIS A CA 1
ATOM 991 C C . HIS A 1 124 ? 22.266 -5.938 -9.284 1.00 95.50 124 HIS A C 1
ATOM 993 O O . HIS A 1 124 ? 21.635 -6.375 -8.327 1.00 95.50 124 HIS A O 1
ATOM 999 N N . CYS A 1 125 ? 21.931 -4.795 -9.890 1.00 95.44 125 CYS A N 1
ATOM 1000 C CA . CYS A 1 125 ? 20.801 -3.971 -9.465 1.00 95.44 125 CYS A CA 1
ATOM 1001 C C . CYS A 1 125 ? 19.469 -4.729 -9.586 1.00 95.44 125 CYS A C 1
ATOM 1003 O O . CYS A 1 125 ? 18.695 -4.764 -8.628 1.00 95.44 125 CYS A O 1
ATOM 1005 N N . MET A 1 126 ? 19.214 -5.388 -10.725 1.00 97.25 126 MET A N 1
ATOM 1006 C CA . MET A 1 126 ? 17.984 -6.170 -10.903 1.00 97.25 126 MET A CA 1
ATOM 1007 C C . MET A 1 126 ? 17.935 -7.375 -9.961 1.00 97.25 126 MET A C 1
ATOM 1009 O O . MET A 1 126 ? 16.891 -7.640 -9.366 1.00 97.25 126 MET A O 1
ATOM 1013 N N . GLN A 1 127 ? 19.060 -8.072 -9.785 1.00 97.19 127 GLN A N 1
ATOM 1014 C CA . GLN A 1 127 ? 19.157 -9.200 -8.863 1.00 97.19 127 GLN A CA 1
ATOM 1015 C C . GLN A 1 127 ? 18.846 -8.772 -7.420 1.00 97.19 127 GLN A C 1
ATOM 1017 O O . GLN A 1 127 ? 18.016 -9.395 -6.758 1.00 97.19 127 GLN A O 1
ATOM 1022 N N . LEU A 1 128 ? 19.446 -7.674 -6.952 1.00 97.00 128 LEU A N 1
ATOM 1023 C CA . LEU A 1 128 ? 19.220 -7.155 -5.604 1.00 97.00 128 LEU A CA 1
ATOM 1024 C C . LEU A 1 128 ? 17.751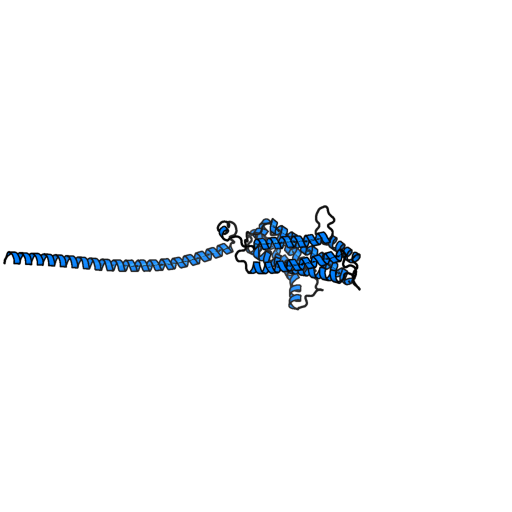 -6.770 -5.383 1.00 97.00 128 LEU A C 1
ATOM 1026 O O . LEU A 1 128 ? 17.177 -7.110 -4.350 1.00 97.00 128 LEU A O 1
ATOM 1030 N N . LEU A 1 129 ? 17.117 -6.117 -6.362 1.00 98.00 129 LEU A N 1
ATOM 1031 C CA . LEU A 1 129 ? 15.695 -5.771 -6.295 1.00 98.00 129 LEU A CA 1
ATOM 1032 C C . LEU A 1 129 ? 14.801 -7.010 -6.167 1.00 98.00 129 LEU A C 1
ATOM 1034 O O . LEU A 1 129 ? 13.849 -6.997 -5.383 1.00 98.00 129 LEU A O 1
ATOM 1038 N N . MET A 1 130 ? 15.103 -8.088 -6.896 1.00 98.25 130 MET A N 1
ATOM 1039 C CA . MET A 1 130 ? 14.372 -9.357 -6.788 1.00 98.25 130 MET A CA 1
ATOM 1040 C C . MET A 1 130 ? 14.560 -10.005 -5.407 1.00 98.25 130 MET A C 1
ATOM 1042 O O . MET A 1 130 ? 13.588 -10.436 -4.780 1.00 98.25 130 MET A O 1
ATOM 1046 N N . GLU A 1 131 ? 15.795 -10.043 -4.902 1.00 98.00 131 GLU A N 1
ATOM 1047 C CA . GLU A 1 131 ? 16.123 -10.596 -3.582 1.00 98.00 131 GLU A CA 1
ATOM 1048 C C . GLU A 1 131 ? 15.423 -9.823 -2.453 1.00 98.00 131 GLU A C 1
ATOM 1050 O O . GLU A 1 131 ? 14.757 -10.425 -1.601 1.00 98.00 131 GLU A O 1
ATOM 1055 N N . GLN A 1 132 ? 15.501 -8.490 -2.482 1.00 97.69 132 GLN A N 1
ATOM 1056 C CA . GLN A 1 132 ? 14.831 -7.613 -1.521 1.00 97.69 132 GLN A CA 1
ATOM 1057 C C . GLN A 1 132 ? 13.308 -7.751 -1.605 1.00 97.69 132 GLN A C 1
ATOM 1059 O O . GLN A 1 132 ? 12.658 -7.903 -0.569 1.00 97.69 132 GLN A O 1
ATOM 1064 N N . SER A 1 133 ? 12.741 -7.803 -2.817 1.00 97.81 133 SER A N 1
ATOM 1065 C CA . SER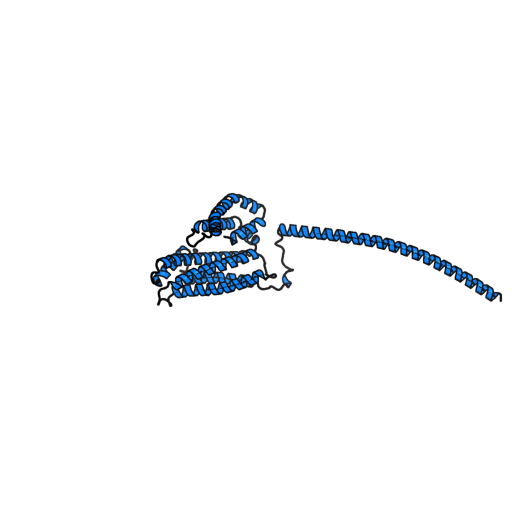 A 1 133 ? 11.300 -8.006 -3.011 1.00 97.81 133 SER A CA 1
ATOM 1066 C C . SER A 1 133 ? 10.830 -9.324 -2.396 1.00 97.81 133 SER A C 1
ATOM 1068 O O . SER A 1 133 ? 9.843 -9.360 -1.660 1.00 97.81 133 SER A O 1
ATOM 1070 N N . CYS A 1 134 ? 11.564 -10.416 -2.626 1.00 97.50 134 CYS A N 1
ATOM 1071 C CA . CYS A 1 134 ? 11.250 -11.719 -2.046 1.00 97.50 134 CYS A CA 1
ATOM 1072 C C . CYS A 1 134 ? 11.327 -11.700 -0.509 1.00 97.50 134 CYS A C 1
ATOM 1074 O O . CYS A 1 134 ? 10.406 -12.176 0.163 1.00 97.50 134 CYS A O 1
ATOM 1076 N N . SER A 1 135 ? 12.390 -11.117 0.053 1.00 97.56 135 SER A N 1
ATOM 1077 C CA . SER A 1 135 ? 12.576 -10.988 1.505 1.00 97.56 135 SER A CA 1
ATOM 1078 C C . SER A 1 135 ? 11.440 -10.190 2.161 1.00 97.56 135 SER A C 1
ATOM 1080 O O . SER A 1 135 ? 10.798 -10.655 3.111 1.00 97.56 135 SER A O 1
ATOM 1082 N N . GLN A 1 136 ? 11.103 -9.028 1.600 1.00 97.75 136 GLN A N 1
ATOM 1083 C CA . GLN A 1 136 ? 10.048 -8.155 2.115 1.00 97.75 136 GLN A CA 1
ATOM 1084 C C . GLN A 1 136 ? 8.658 -8.777 1.987 1.00 97.75 136 GLN A C 1
ATOM 1086 O O . GLN A 1 136 ? 7.860 -8.696 2.922 1.00 97.75 136 GLN A O 1
ATOM 1091 N N . LYS A 1 137 ? 8.379 -9.523 0.911 1.00 96.81 137 LYS A N 1
ATOM 1092 C CA . LYS A 1 137 ? 7.142 -10.315 0.807 1.00 96.81 137 LYS A CA 1
ATOM 1093 C C . LYS A 1 137 ? 7.024 -11.360 1.918 1.00 96.81 137 LYS A C 1
ATOM 1095 O O . LYS A 1 137 ? 5.935 -11.586 2.448 1.00 96.81 137 LYS A O 1
ATOM 1100 N N . GLN A 1 138 ? 8.123 -12.004 2.315 1.00 95.88 138 GLN A N 1
ATOM 1101 C CA . GLN A 1 138 ? 8.098 -12.936 3.448 1.00 95.88 138 GLN A CA 1
ATOM 1102 C C . GLN A 1 138 ? 7.800 -12.219 4.774 1.00 95.88 138 GLN A C 1
ATOM 1104 O O . GLN A 1 138 ? 7.072 -12.767 5.612 1.00 95.88 138 GLN A O 1
ATOM 1109 N N . LYS A 1 139 ? 8.319 -10.997 4.960 1.00 95.31 139 LYS A N 1
ATOM 1110 C CA . LYS A 1 139 ? 7.973 -10.125 6.095 1.00 95.31 139 LYS A CA 1
ATOM 1111 C C . LYS A 1 139 ? 6.489 -9.735 6.079 1.00 95.31 139 LYS A C 1
ATOM 1113 O O . LYS A 1 139 ? 5.815 -9.949 7.086 1.00 95.31 139 LYS A O 1
ATOM 1118 N N . LEU A 1 140 ? 5.943 -9.300 4.943 1.00 95.44 140 LEU A N 1
ATOM 1119 C CA . LEU A 1 140 ? 4.516 -8.974 4.789 1.00 95.44 140 LEU A CA 1
ATOM 1120 C C . LEU A 1 140 ? 3.600 -10.148 5.154 1.00 95.44 140 LEU A C 1
ATOM 1122 O O . LEU A 1 140 ? 2.674 -9.985 5.943 1.00 95.44 140 LEU A O 1
ATOM 1126 N N . LYS A 1 141 ? 3.909 -11.371 4.704 1.00 94.19 141 LYS A N 1
ATOM 1127 C CA . LYS A 1 141 ? 3.139 -12.575 5.084 1.00 94.19 141 LYS A CA 1
ATOM 1128 C C . LYS A 1 141 ? 3.165 -12.861 6.586 1.00 94.19 141 LYS A C 1
ATOM 1130 O O . LYS A 1 141 ? 2.252 -13.486 7.130 1.00 94.19 141 LYS A O 1
ATOM 1135 N N . LYS A 1 142 ? 4.239 -12.494 7.289 1.00 92.56 142 LYS A N 1
ATOM 1136 C CA . LYS A 1 142 ? 4.306 -12.588 8.758 1.00 92.56 142 LYS A CA 1
ATOM 1137 C C . LYS A 1 142 ? 3.456 -11.489 9.410 1.00 92.56 142 LYS A C 1
ATOM 1139 O O . LYS A 1 142 ? 2.719 -11.804 10.342 1.00 92.56 142 LYS A O 1
ATOM 1144 N N . LEU A 1 143 ? 3.513 -10.258 8.898 1.00 91.56 143 LEU A N 1
ATOM 1145 C CA . LEU A 1 143 ? 2.696 -9.127 9.358 1.00 91.56 143 LEU A CA 1
ATOM 1146 C C . LEU A 1 143 ? 1.203 -9.389 9.188 1.00 91.56 143 LEU A C 1
ATOM 1148 O O . LEU A 1 143 ? 0.458 -9.246 10.148 1.00 91.56 143 LEU A O 1
ATOM 1152 N N . GLN A 1 144 ? 0.773 -9.872 8.024 1.00 91.62 144 GLN A N 1
ATOM 1153 C CA . GLN A 1 144 ? -0.628 -10.191 7.743 1.00 91.62 144 GLN A CA 1
ATOM 1154 C C . GLN A 1 144 ? -1.198 -11.194 8.758 1.00 91.62 144 GLN A C 1
ATOM 1156 O O . GLN A 1 144 ? -2.268 -10.982 9.329 1.00 91.62 144 GLN A O 1
ATOM 1161 N N . ARG A 1 145 ? -0.442 -12.261 9.054 1.00 89.31 145 ARG A N 1
ATOM 1162 C CA . ARG A 1 145 ? -0.821 -13.256 10.071 1.00 89.31 145 ARG A CA 1
ATOM 1163 C C . ARG A 1 145 ? -0.931 -12.631 11.461 1.00 89.31 145 ARG A C 1
ATOM 1165 O O . ARG A 1 145 ? -1.914 -12.884 12.154 1.00 89.31 145 ARG A O 1
ATOM 1172 N N . LYS A 1 146 ? 0.036 -11.794 11.854 1.00 86.94 146 LYS A N 1
ATOM 1173 C CA . LYS A 1 146 ? 0.008 -11.074 13.138 1.00 86.94 146 LYS A CA 1
ATOM 1174 C C . LYS A 1 146 ? -1.182 -10.118 13.229 1.00 86.94 146 LYS A C 1
ATOM 1176 O O . LYS A 1 146 ? -1.882 -10.148 14.232 1.00 86.94 146 LYS A O 1
ATOM 1181 N N . LEU A 1 147 ? -1.457 -9.343 12.183 1.00 84.44 147 LEU A N 1
ATOM 1182 C CA . LEU A 1 147 ? -2.553 -8.376 12.150 1.00 84.44 147 LEU A CA 1
ATOM 1183 C C . LEU A 1 147 ? -3.922 -9.061 12.274 1.00 84.44 147 LEU A C 1
ATOM 1185 O O . LEU A 1 147 ? -4.780 -8.586 13.007 1.00 84.44 147 LEU A O 1
ATOM 1189 N N . SER A 1 148 ? -4.104 -10.216 11.623 1.00 78.88 148 SER A N 1
ATOM 1190 C CA . SER A 1 148 ? -5.347 -11.000 11.718 1.00 78.88 148 SER A CA 1
ATOM 1191 C C . SER A 1 148 ? -5.568 -11.676 13.081 1.00 78.88 148 SER A C 1
ATOM 1193 O O . SER A 1 148 ? -6.706 -11.965 13.446 1.00 78.88 148 SER A O 1
ATOM 1195 N N . GLY A 1 149 ? -4.492 -11.946 13.832 1.00 67.44 149 GLY A N 1
ATOM 1196 C CA . GLY A 1 149 ? -4.538 -12.660 15.113 1.00 67.44 149 GLY A CA 1
ATOM 1197 C C . GLY A 1 149 ? -4.370 -11.781 16.356 1.00 67.44 149 GLY A C 1
ATOM 1198 O O . GLY A 1 149 ? -4.643 -12.248 17.462 1.00 67.44 149 GLY A O 1
ATOM 1199 N N . SER A 1 150 ? -3.908 -10.537 16.208 1.00 64.69 150 SER A N 1
ATOM 1200 C CA . SER A 1 150 ? -3.587 -9.665 17.339 1.00 64.69 150 SER A CA 1
ATOM 1201 C C . SER A 1 150 ? -4.839 -8.998 17.906 1.00 64.69 150 SER A C 1
ATOM 1203 O O . SER A 1 150 ? -5.464 -8.163 17.258 1.00 64.69 150 SER A O 1
ATOM 1205 N N . LYS A 1 151 ? -5.182 -9.349 19.151 1.00 59.44 151 LYS A N 1
ATOM 1206 C CA . LYS A 1 151 ? -6.181 -8.636 19.969 1.00 59.44 151 LYS A CA 1
ATOM 1207 C C . LYS A 1 151 ? -5.554 -7.576 20.884 1.00 59.44 151 LYS A C 1
ATOM 1209 O O . LYS A 1 151 ? -6.277 -6.923 21.619 1.00 59.44 151 LYS A O 1
ATOM 1214 N N . THR A 1 152 ? -4.227 -7.450 20.868 1.00 56.69 152 THR A N 1
ATOM 1215 C CA . THR A 1 152 ? -3.430 -6.667 21.829 1.00 56.69 152 THR A CA 1
ATOM 1216 C C . THR A 1 152 ? -2.483 -5.695 21.124 1.00 56.69 152 THR A C 1
ATOM 1218 O O . THR A 1 152 ? -1.428 -5.365 21.657 1.00 56.69 152 THR A O 1
ATOM 1221 N N . ALA A 1 153 ? -2.785 -5.321 19.879 1.00 66.75 153 ALA A N 1
ATOM 1222 C CA . ALA A 1 153 ? -1.978 -4.356 19.144 1.00 66.75 153 ALA A CA 1
ATOM 1223 C C . ALA A 1 153 ? -2.051 -2.985 19.832 1.00 66.75 153 ALA A C 1
ATOM 1225 O O . ALA A 1 153 ? -3.130 -2.547 20.235 1.00 66.75 153 ALA A O 1
ATOM 1226 N N . ALA A 1 154 ? -0.902 -2.320 19.961 1.00 67.62 154 ALA A N 1
ATOM 1227 C CA . ALA A 1 154 ? -0.768 -1.040 20.649 1.00 67.62 154 ALA A CA 1
ATOM 1228 C C . ALA A 1 154 ? -1.191 0.123 19.737 1.00 67.62 154 ALA A C 1
ATOM 1230 O O . ALA A 1 154 ? -0.392 1.001 19.398 1.00 67.62 154 ALA A O 1
ATOM 1231 N N . TRP A 1 155 ? -2.451 0.117 19.304 1.00 76.31 155 TRP A N 1
ATOM 1232 C CA . TRP A 1 155 ? -3.019 1.210 18.523 1.00 76.31 155 TRP A CA 1
ATOM 1233 C C . TRP A 1 155 ? -3.123 2.445 19.416 1.00 76.31 155 TRP A C 1
ATOM 1235 O O . TRP A 1 155 ? -3.953 2.517 20.317 1.00 76.31 155 TRP A O 1
ATOM 1245 N N . THR A 1 156 ? -2.233 3.408 19.197 1.00 70.19 156 THR A N 1
ATOM 1246 C CA . THR A 1 156 ? -2.189 4.669 19.961 1.00 70.19 156 THR A CA 1
ATOM 1247 C C . THR A 1 156 ? -2.746 5.845 19.160 1.00 70.19 156 THR A C 1
ATOM 1249 O O . THR A 1 156 ? -2.659 6.990 19.605 1.00 70.19 156 THR A O 1
ATOM 1252 N N . GLY A 1 157 ? -3.341 5.552 18.000 1.00 76.62 157 GLY A N 1
ATOM 1253 C CA . GLY A 1 157 ? -3.740 6.532 17.005 1.00 76.62 157 GLY A CA 1
ATOM 1254 C C . GLY A 1 157 ? -2.595 6.833 16.040 1.00 76.62 157 GLY A C 1
ATOM 1255 O O . GLY A 1 157 ? -1.409 6.711 16.368 1.00 76.62 157 GLY A O 1
ATOM 1256 N N . MET A 1 158 ? -2.961 7.245 14.827 1.00 85.94 158 MET A N 1
ATOM 1257 C CA . MET A 1 158 ? -1.982 7.644 13.826 1.00 85.94 158 MET A CA 1
ATOM 1258 C C . MET A 1 158 ? -1.274 8.935 14.266 1.00 85.94 158 MET A C 1
ATOM 1260 O O . MET A 1 158 ? -1.857 9.804 14.909 1.00 85.94 158 MET A O 1
ATOM 1264 N N . GLN A 1 159 ? 0.002 9.079 13.913 1.00 85.81 159 GLN A N 1
ATOM 1265 C CA . GLN A 1 159 ? 0.774 10.306 14.134 1.00 85.81 159 GLN A CA 1
ATOM 1266 C C . GLN A 1 159 ? 1.103 10.950 12.789 1.00 85.81 159 GLN A C 1
ATOM 1268 O O . GLN A 1 159 ? 1.442 10.239 11.845 1.00 85.81 159 GLN A O 1
ATOM 1273 N N . CYS A 1 160 ? 1.102 12.287 12.707 1.00 86.38 160 CYS A N 1
ATOM 1274 C CA . CYS A 1 160 ? 1.427 13.013 11.468 1.00 86.38 160 CYS A CA 1
ATOM 1275 C C . CYS A 1 160 ? 2.775 12.582 10.871 1.00 86.38 160 CYS A C 1
ATOM 1277 O O . CYS A 1 160 ? 2.859 12.307 9.680 1.00 86.38 160 CYS A O 1
ATOM 1279 N N . ALA A 1 161 ? 3.815 12.450 11.701 1.00 88.31 161 ALA A N 1
ATOM 1280 C CA . ALA A 1 161 ? 5.139 12.022 11.248 1.00 88.31 161 ALA A CA 1
ATOM 1281 C C . ALA A 1 161 ? 5.156 10.574 10.726 1.00 88.31 161 ALA A C 1
ATOM 1283 O O . ALA A 1 161 ? 5.882 10.263 9.785 1.00 88.31 161 ALA A O 1
ATOM 1284 N N . ARG A 1 162 ? 4.353 9.679 11.315 1.00 88.56 162 ARG A N 1
ATOM 1285 C CA . ARG A 1 162 ? 4.225 8.294 10.845 1.00 88.56 162 ARG A CA 1
ATOM 1286 C C . ARG A 1 162 ? 3.484 8.245 9.514 1.00 88.56 162 ARG A C 1
ATOM 1288 O O . ARG A 1 162 ? 3.961 7.626 8.571 1.00 88.56 162 ARG A O 1
ATOM 1295 N N . TYR A 1 163 ? 2.366 8.957 9.420 1.00 89.25 163 TYR A N 1
ATOM 1296 C CA . TYR A 1 163 ? 1.597 9.055 8.188 1.00 89.25 163 TYR A CA 1
ATOM 1297 C C . TYR A 1 163 ? 2.418 9.662 7.042 1.00 89.25 163 TYR A C 1
ATOM 1299 O O . TYR A 1 163 ? 2.399 9.138 5.933 1.00 89.25 163 TYR A O 1
ATOM 1307 N N . GLN A 1 164 ? 3.218 10.694 7.319 1.00 89.19 164 GLN A N 1
ATOM 1308 C CA . GLN A 1 164 ? 4.123 11.288 6.336 1.00 89.19 164 GLN A CA 1
ATOM 1309 C C . GLN A 1 164 ? 5.154 10.277 5.811 1.00 89.19 164 GLN A C 1
ATOM 1311 O O . GLN A 1 164 ? 5.333 10.164 4.602 1.00 89.19 164 GLN A O 1
ATOM 1316 N N . ARG A 1 165 ? 5.764 9.470 6.690 1.00 91.31 165 ARG A N 1
ATOM 1317 C CA . ARG A 1 165 ? 6.694 8.405 6.274 1.00 91.31 165 ARG A CA 1
ATOM 1318 C C . ARG A 1 165 ? 6.018 7.321 5.426 1.00 91.31 165 ARG A C 1
ATOM 1320 O O . ARG A 1 165 ? 6.624 6.824 4.480 1.00 91.31 165 ARG A O 1
ATOM 1327 N N . ILE A 1 166 ? 4.755 6.990 5.713 1.00 92.56 166 ILE A N 1
ATOM 1328 C CA . ILE A 1 166 ? 3.949 6.089 4.871 1.00 92.56 166 ILE A CA 1
ATOM 1329 C C . ILE A 1 166 ? 3.748 6.695 3.475 1.00 92.56 166 ILE A C 1
ATOM 1331 O O . ILE A 1 166 ? 3.887 5.991 2.474 1.00 92.56 166 ILE A O 1
ATOM 1335 N N . LEU A 1 167 ? 3.421 7.989 3.385 1.00 89.94 167 LEU A N 1
ATOM 1336 C CA . LEU A 1 167 ? 3.260 8.678 2.101 1.00 89.94 167 LEU A CA 1
ATOM 1337 C C . LEU A 1 167 ? 4.567 8.688 1.301 1.00 89.94 167 LEU A C 1
ATOM 1339 O O . LEU A 1 167 ? 4.547 8.336 0.124 1.00 89.94 167 LEU A O 1
ATOM 1343 N N . GLU A 1 168 ? 5.691 9.000 1.946 1.00 91.50 168 GLU A N 1
ATOM 1344 C CA . GLU A 1 168 ? 7.022 8.994 1.326 1.00 91.50 168 GLU A CA 1
ATOM 1345 C C . GLU A 1 168 ? 7.404 7.607 0.793 1.00 91.50 168 GLU A C 1
ATOM 1347 O O . GLU A 1 168 ? 7.862 7.481 -0.343 1.00 91.50 168 GLU A O 1
ATOM 1352 N N . ALA A 1 169 ? 7.174 6.547 1.574 1.00 93.81 169 ALA A N 1
ATOM 1353 C CA . ALA A 1 169 ? 7.434 5.178 1.136 1.00 93.81 169 ALA A CA 1
ATOM 1354 C C . ALA A 1 169 ? 6.542 4.775 -0.052 1.00 93.81 169 ALA A C 1
ATOM 1356 O O . ALA A 1 169 ? 7.023 4.165 -1.009 1.00 93.81 169 ALA A O 1
ATOM 1357 N N . ASN A 1 170 ? 5.258 5.149 -0.025 1.00 92.94 170 ASN A N 1
ATOM 1358 C CA . ASN A 1 170 ? 4.316 4.887 -1.114 1.00 92.94 170 ASN A CA 1
ATOM 1359 C C . ASN A 1 170 ? 4.693 5.625 -2.405 1.00 92.94 170 ASN A C 1
ATOM 1361 O O . ASN A 1 170 ? 4.622 5.038 -3.487 1.00 92.94 170 ASN A O 1
ATOM 1365 N N . GLU A 1 171 ? 5.096 6.892 -2.304 1.00 91.81 171 GLU A N 1
ATOM 1366 C CA . GLU A 1 171 ? 5.546 7.690 -3.446 1.00 91.81 171 GLU A CA 1
ATOM 1367 C C . GLU A 1 171 ? 6.830 7.107 -4.047 1.00 91.81 171 GLU A C 1
ATOM 1369 O O . GLU A 1 171 ? 6.896 6.871 -5.255 1.00 91.81 171 GLU A O 1
ATOM 1374 N N . ALA A 1 172 ? 7.814 6.782 -3.204 1.00 92.94 172 ALA A N 1
ATOM 1375 C CA . ALA A 1 172 ? 9.072 6.180 -3.632 1.00 92.94 172 ALA A CA 1
ATOM 1376 C C . ALA A 1 172 ? 8.866 4.812 -4.307 1.00 92.94 172 ALA A C 1
ATOM 1378 O O . ALA A 1 172 ? 9.452 4.549 -5.359 1.00 92.94 172 ALA A O 1
ATOM 1379 N N . LEU A 1 173 ? 8.015 3.947 -3.743 1.00 95.38 173 LEU A N 1
ATOM 1380 C CA . LEU A 1 173 ? 7.688 2.646 -4.332 1.00 95.38 173 LEU A CA 1
ATOM 1381 C C . LEU A 1 173 ? 6.930 2.802 -5.659 1.00 95.38 173 LEU A C 1
ATOM 1383 O O . LEU A 1 173 ? 7.252 2.127 -6.637 1.00 95.38 173 LEU A O 1
ATOM 1387 N N . GLY A 1 174 ? 5.951 3.709 -5.723 1.00 93.94 174 GLY A N 1
ATOM 1388 C CA . GLY A 1 174 ? 5.185 3.983 -6.941 1.00 93.94 174 GLY A CA 1
ATOM 1389 C C . GLY A 1 174 ? 6.049 4.527 -8.085 1.00 93.94 174 GLY A C 1
ATOM 1390 O O . GLY A 1 174 ? 5.919 4.084 -9.233 1.00 93.94 174 GLY A O 1
ATOM 1391 N N . ALA A 1 175 ? 6.974 5.438 -7.775 1.00 93.88 175 ALA A N 1
ATOM 1392 C CA . ALA A 1 175 ? 7.951 5.950 -8.729 1.00 93.88 175 ALA A CA 1
ATOM 1393 C C . ALA A 1 175 ? 8.896 4.840 -9.213 1.00 93.88 175 ALA A C 1
ATOM 1395 O O . ALA A 1 175 ? 9.063 4.673 -10.423 1.00 93.88 175 ALA A O 1
ATOM 1396 N N . LEU A 1 176 ? 9.429 4.008 -8.307 1.00 96.19 176 LEU A N 1
ATOM 1397 C CA . LEU A 1 176 ? 10.272 2.864 -8.670 1.00 96.19 176 LEU A CA 1
ATOM 1398 C C . LEU A 1 176 ? 9.548 1.895 -9.618 1.00 96.19 176 LEU A C 1
ATOM 1400 O O . LEU A 1 176 ? 10.093 1.534 -10.661 1.00 96.19 176 LEU A O 1
ATOM 1404 N N . ILE A 1 177 ? 8.303 1.517 -9.312 1.00 96.12 177 ILE A N 1
ATOM 1405 C CA . ILE A 1 177 ? 7.487 0.652 -10.182 1.00 96.12 177 ILE A CA 1
ATOM 1406 C C . ILE A 1 177 ? 7.317 1.280 -11.570 1.00 96.12 177 ILE A C 1
ATOM 1408 O O . ILE A 1 177 ? 7.428 0.586 -12.582 1.00 96.12 177 ILE A O 1
ATOM 1412 N N . THR A 1 178 ? 7.082 2.591 -11.633 1.00 94.38 178 THR A N 1
ATOM 1413 C CA . THR A 1 178 ? 6.920 3.317 -12.900 1.00 94.38 178 THR A CA 1
ATOM 1414 C C . THR A 1 178 ? 8.212 3.315 -13.720 1.00 94.38 178 THR A C 1
ATOM 1416 O O . THR A 1 178 ? 8.174 3.027 -14.918 1.00 94.38 178 THR A O 1
ATOM 1419 N N . ILE A 1 179 ? 9.358 3.566 -13.079 1.00 95.75 179 ILE A N 1
ATOM 1420 C CA . ILE A 1 179 ? 10.688 3.547 -13.708 1.00 95.75 179 ILE A CA 1
ATOM 1421 C C . ILE A 1 179 ? 10.997 2.156 -14.269 1.00 95.75 179 ILE A C 1
ATOM 1423 O O . ILE A 1 179 ? 11.344 2.023 -15.449 1.00 95.75 179 ILE A O 1
ATOM 1427 N N . LEU A 1 180 ? 10.835 1.113 -13.449 1.00 97.06 180 LEU A N 1
ATOM 1428 C CA . LEU A 1 180 ? 11.113 -0.268 -13.841 1.00 97.06 180 LEU A CA 1
ATOM 1429 C C . LEU A 1 180 ? 10.152 -0.730 -14.941 1.00 97.06 180 LEU A C 1
ATOM 1431 O O . LEU A 1 180 ? 10.593 -1.328 -15.915 1.00 97.06 180 LEU A O 1
ATOM 1435 N N . GLY A 1 181 ? 8.860 -0.414 -14.833 1.00 95.25 181 GLY A N 1
ATOM 1436 C CA . GLY A 1 181 ? 7.849 -0.796 -15.820 1.00 95.25 181 GLY A CA 1
ATOM 1437 C C . GLY A 1 181 ? 7.991 -0.075 -17.164 1.00 95.25 181 GLY A C 1
ATOM 1438 O O . GLY A 1 181 ? 7.754 -0.667 -18.219 1.00 95.25 181 GLY A O 1
ATOM 1439 N N . ALA A 1 182 ? 8.396 1.198 -17.175 1.00 94.75 182 ALA A N 1
ATOM 1440 C CA . ALA A 1 182 ? 8.742 1.899 -18.413 1.00 94.75 182 ALA A CA 1
ATOM 1441 C C . ALA A 1 182 ? 9.978 1.267 -19.072 1.00 94.75 182 ALA A C 1
ATOM 1443 O O . ALA A 1 182 ? 9.921 0.880 -20.240 1.00 94.75 182 ALA A O 1
ATOM 1444 N N . THR A 1 183 ? 11.039 1.059 -18.289 1.00 96.19 183 THR A N 1
ATOM 1445 C CA . THR A 1 183 ? 12.302 0.481 -18.769 1.00 96.19 183 THR A CA 1
ATOM 1446 C C . THR A 1 183 ? 12.116 -0.946 -19.281 1.00 96.19 183 THR A C 1
ATOM 1448 O O . THR A 1 183 ? 12.569 -1.265 -20.376 1.00 96.19 183 THR A O 1
ATOM 1451 N N . ALA A 1 184 ? 11.388 -1.795 -18.552 1.00 95.19 184 ALA A N 1
ATOM 1452 C CA . ALA A 1 184 ? 11.102 -3.170 -18.951 1.00 95.19 184 ALA A CA 1
ATOM 1453 C C . ALA A 1 184 ? 10.336 -3.230 -20.281 1.00 95.19 184 ALA A C 1
ATOM 1455 O O . ALA A 1 184 ? 10.689 -4.022 -21.159 1.00 95.19 184 ALA A O 1
ATOM 1456 N N . ARG A 1 185 ? 9.329 -2.365 -20.478 1.00 92.75 185 ARG A N 1
ATOM 1457 C CA . ARG A 1 185 ? 8.559 -2.297 -21.733 1.00 92.75 185 ARG A CA 1
ATOM 1458 C C . ARG A 1 185 ? 9.398 -1.830 -22.918 1.00 92.75 185 ARG A C 1
ATOM 1460 O O . ARG A 1 185 ? 9.244 -2.371 -24.010 1.00 92.75 185 ARG A O 1
ATOM 1467 N N . GLU A 1 186 ? 10.255 -0.831 -22.729 1.00 94.00 186 GLU A N 1
ATOM 1468 C CA . GLU A 1 186 ? 11.156 -0.333 -23.778 1.00 94.00 186 GLU A CA 1
ATOM 1469 C C . GLU A 1 186 ? 12.223 -1.373 -24.127 1.00 94.00 186 GLU A C 1
ATOM 1471 O O . GLU A 1 186 ? 12.377 -1.740 -25.292 1.00 94.00 186 GLU A O 1
ATOM 1476 N N . ALA A 1 187 ? 12.886 -1.931 -23.113 1.00 93.94 187 ALA A N 1
ATOM 1477 C CA . ALA A 1 187 ? 13.926 -2.932 -23.291 1.00 93.94 187 ALA A CA 1
ATOM 1478 C C . ALA A 1 187 ? 13.392 -4.213 -23.954 1.00 93.94 187 ALA A C 1
ATOM 1480 O O . ALA A 1 187 ? 14.068 -4.777 -24.813 1.00 93.94 187 ALA A O 1
ATOM 1481 N N . SER A 1 188 ? 12.161 -4.635 -23.635 1.00 91.31 188 SER A N 1
ATOM 1482 C CA . SER A 1 188 ? 11.513 -5.806 -24.254 1.00 91.31 188 SER A CA 1
ATOM 1483 C C . SER A 1 188 ? 11.303 -5.664 -25.760 1.00 91.31 188 SER A C 1
ATOM 1485 O O . SER A 1 188 ? 11.367 -6.654 -26.481 1.00 91.31 188 SER A O 1
ATOM 1487 N N . LYS A 1 189 ? 11.057 -4.447 -26.259 1.00 90.31 189 LYS A N 1
ATOM 1488 C CA . LYS A 1 189 ? 10.864 -4.204 -27.700 1.00 90.31 189 LYS A CA 1
ATOM 1489 C C . LYS A 1 189 ? 12.168 -4.296 -28.488 1.00 90.31 189 LYS A C 1
ATOM 1491 O O . LYS A 1 189 ? 12.143 -4.486 -29.700 1.00 90.31 189 LYS A O 1
ATOM 1496 N N . GLU A 1 190 ? 13.301 -4.141 -27.808 1.00 85.12 190 GLU A N 1
ATOM 1497 C CA . GLU A 1 190 ? 14.621 -4.031 -28.428 1.00 85.12 190 GLU A CA 1
ATOM 1498 C C . GLU A 1 190 ? 15.548 -5.214 -28.105 1.00 85.12 190 GLU A C 1
ATOM 1500 O O . GLU A 1 190 ? 16.698 -5.229 -28.548 1.00 85.12 190 GLU A O 1
ATOM 1505 N N . SER A 1 191 ? 15.067 -6.212 -27.358 1.00 82.00 191 SER A N 1
ATOM 1506 C CA . SER A 1 191 ? 15.853 -7.320 -26.801 1.00 82.00 191 SER A CA 1
ATOM 1507 C C . SER A 1 191 ? 16.111 -8.481 -27.769 1.00 82.00 191 SER A C 1
ATOM 1509 O O . SER A 1 191 ? 16.360 -9.595 -27.313 1.00 82.00 191 SER A O 1
ATOM 1511 N N . ASN A 1 192 ? 16.088 -8.266 -29.090 1.00 79.88 192 ASN A N 1
ATOM 1512 C CA . ASN A 1 192 ? 16.330 -9.315 -30.095 1.00 79.88 192 ASN A CA 1
ATOM 1513 C C . ASN A 1 192 ? 17.713 -9.988 -29.899 1.00 79.88 192 ASN A C 1
ATOM 1515 O O . ASN A 1 192 ? 18.709 -9.551 -30.472 1.00 79.88 192 ASN A O 1
ATOM 1519 N N . GLY A 1 193 ? 17.773 -11.058 -29.094 1.00 80.75 193 GLY A N 1
ATOM 1520 C CA . GLY A 1 193 ? 19.009 -11.745 -28.683 1.00 80.75 193 GLY A CA 1
ATOM 1521 C C . GLY A 1 193 ? 19.659 -11.236 -27.382 1.00 80.75 193 GLY A C 1
ATOM 1522 O O . GLY A 1 193 ? 20.811 -11.571 -27.110 1.00 80.75 193 GLY A O 1
ATOM 1523 N N . GLY A 1 194 ? 18.937 -10.444 -26.588 1.00 90.44 194 GLY A N 1
ATOM 1524 C CA . GLY A 1 194 ? 19.384 -9.833 -25.335 1.00 90.44 194 GLY A CA 1
ATOM 1525 C C . GLY A 1 194 ? 19.807 -8.365 -25.477 1.00 90.44 194 GLY A C 1
ATOM 1526 O O . GLY A 1 194 ? 20.178 -7.900 -26.555 1.00 90.44 194 GLY A O 1
ATOM 1527 N N . ILE A 1 195 ? 19.757 -7.615 -24.376 1.00 95.25 195 ILE A N 1
ATOM 1528 C CA . ILE A 1 195 ? 20.130 -6.199 -24.292 1.00 95.25 195 ILE A CA 1
ATOM 1529 C C . ILE A 1 195 ? 21.479 -6.035 -23.580 1.00 95.25 195 ILE A C 1
ATOM 1531 O O . ILE A 1 195 ? 21.734 -6.628 -22.533 1.00 95.25 195 ILE A O 1
ATOM 1535 N N . ALA A 1 196 ? 22.376 -5.237 -24.160 1.00 95.31 196 ALA A N 1
ATOM 1536 C CA . ALA A 1 196 ? 23.661 -4.925 -23.538 1.00 95.31 196 ALA A CA 1
ATOM 1537 C C . ALA A 1 196 ? 23.484 -3.964 -22.350 1.00 95.31 196 ALA A C 1
ATOM 1539 O O . ALA A 1 196 ? 22.648 -3.059 -22.412 1.00 95.31 196 ALA A O 1
ATOM 1540 N N . HIS A 1 197 ? 24.334 -4.119 -21.327 1.00 94.38 197 HIS A N 1
ATOM 1541 C CA . HIS A 1 197 ? 24.355 -3.283 -20.117 1.00 94.38 197 HIS A CA 1
ATOM 1542 C C . HIS A 1 197 ? 24.216 -1.783 -20.412 1.00 94.38 197 HIS A C 1
ATOM 1544 O O . HIS A 1 197 ? 23.252 -1.175 -19.968 1.00 94.38 197 HIS A O 1
ATOM 1550 N N . GLU A 1 198 ? 25.105 -1.212 -21.231 1.00 94.62 198 GLU A N 1
ATOM 1551 C CA . GLU A 1 198 ? 25.127 0.228 -21.550 1.00 94.62 198 GLU A CA 1
ATOM 1552 C C . GLU A 1 198 ? 23.782 0.771 -22.038 1.00 94.62 198 GLU A C 1
ATOM 1554 O O . GLU A 1 198 ? 23.389 1.901 -21.749 1.00 94.62 198 GLU A O 1
ATOM 1559 N N . LYS A 1 199 ? 23.062 -0.043 -22.812 1.00 95.31 199 LYS A N 1
ATOM 1560 C CA . LYS A 1 199 ? 21.790 0.347 -23.408 1.00 95.31 199 LYS A CA 1
ATOM 1561 C C . LYS A 1 199 ? 20.663 0.274 -22.384 1.00 95.31 199 LYS A C 1
ATOM 1563 O O . LYS A 1 199 ? 19.902 1.230 -22.263 1.00 95.31 199 LYS A O 1
ATOM 1568 N N . LEU A 1 200 ? 20.596 -0.827 -21.635 1.00 95.38 200 LEU A N 1
ATOM 1569 C CA . LEU A 1 200 ? 19.618 -1.008 -20.564 1.00 95.38 200 LEU A CA 1
ATOM 1570 C C . LEU A 1 200 ? 19.803 0.044 -19.464 1.00 95.38 200 LEU A C 1
ATOM 1572 O O . LEU A 1 200 ? 18.840 0.678 -19.047 1.00 95.38 200 LEU A O 1
ATOM 1576 N N . TRP A 1 201 ? 21.047 0.272 -19.043 1.00 94.75 201 TRP A N 1
ATOM 1577 C CA . TRP A 1 201 ? 21.385 1.248 -18.013 1.00 94.75 201 TRP A CA 1
ATOM 1578 C C . TRP A 1 201 ? 21.015 2.667 -18.441 1.00 94.75 201 TRP A C 1
ATOM 1580 O O . TRP A 1 201 ? 20.422 3.411 -17.667 1.00 94.75 201 TRP A O 1
ATOM 1590 N N . ARG A 1 202 ? 21.254 3.025 -19.710 1.00 94.44 202 ARG A N 1
ATOM 1591 C CA . ARG A 1 202 ? 20.820 4.316 -20.258 1.00 94.44 202 ARG A CA 1
ATOM 1592 C C . ARG A 1 202 ? 19.300 4.485 -20.227 1.00 94.44 202 ARG A C 1
ATOM 1594 O O . ARG A 1 202 ? 18.839 5.550 -19.835 1.00 94.44 202 ARG A O 1
ATOM 1601 N N . MET A 1 203 ? 18.529 3.470 -20.628 1.00 95.75 203 MET A N 1
ATOM 1602 C CA . MET A 1 203 ? 17.058 3.513 -20.546 1.00 95.75 203 MET A CA 1
ATOM 1603 C C . MET A 1 203 ? 16.591 3.696 -19.098 1.00 95.75 203 MET A C 1
ATOM 1605 O O . MET A 1 203 ? 15.730 4.529 -18.825 1.00 95.75 203 MET A O 1
ATOM 1609 N N . LEU A 1 204 ? 17.209 2.965 -18.167 1.00 94.38 204 LEU A N 1
ATOM 1610 C CA . LEU A 1 204 ? 16.893 3.044 -16.746 1.00 94.38 204 LEU A CA 1
ATOM 1611 C C . LEU A 1 204 ? 17.173 4.446 -16.181 1.00 94.38 204 LEU A C 1
ATOM 1613 O O . LEU A 1 204 ? 16.309 5.019 -15.526 1.00 94.38 204 LEU A O 1
ATOM 1617 N N . VAL A 1 205 ? 18.331 5.035 -16.499 1.00 93.06 205 VAL A N 1
ATOM 1618 C CA . VAL A 1 205 ? 18.700 6.404 -16.094 1.00 93.06 205 VAL A CA 1
ATOM 1619 C C . VAL A 1 205 ? 17.759 7.449 -16.702 1.00 93.06 205 VAL A C 1
ATOM 1621 O O . VAL A 1 205 ? 17.353 8.385 -16.016 1.00 93.06 205 VAL A O 1
ATOM 1624 N N . LEU A 1 206 ? 17.370 7.299 -17.972 1.00 93.62 206 LEU A N 1
ATOM 1625 C CA . LEU A 1 206 ? 16.415 8.207 -18.617 1.00 93.62 206 LEU A CA 1
ATOM 1626 C C . LEU A 1 206 ? 15.043 8.169 -17.934 1.00 93.62 206 LEU A C 1
ATOM 1628 O O . LEU A 1 206 ? 14.463 9.222 -17.670 1.00 93.62 206 LEU A O 1
ATOM 1632 N N . ASN A 1 207 ? 14.539 6.974 -17.620 1.00 94.44 207 ASN A N 1
ATOM 1633 C CA . ASN A 1 207 ? 13.265 6.817 -16.922 1.00 94.44 207 ASN A CA 1
ATOM 1634 C C . ASN A 1 207 ? 13.352 7.282 -15.463 1.00 94.44 207 ASN A C 1
ATOM 1636 O O . ASN A 1 207 ? 12.427 7.936 -14.988 1.00 94.44 207 ASN A O 1
ATOM 1640 N N . TYR A 1 208 ? 14.471 7.038 -14.779 1.00 92.25 208 TYR A N 1
ATOM 1641 C CA . TYR A 1 208 ? 14.746 7.601 -13.456 1.00 92.25 208 TYR A CA 1
ATOM 1642 C C . TYR A 1 208 ? 14.650 9.130 -13.466 1.00 92.25 208 TYR A C 1
ATOM 1644 O O . TYR A 1 208 ? 13.838 9.687 -12.737 1.00 92.25 208 TYR A O 1
ATOM 1652 N N . ASN A 1 209 ? 15.361 9.805 -14.372 1.00 90.12 209 ASN A N 1
ATOM 1653 C CA . ASN A 1 209 ? 15.329 11.268 -14.482 1.00 90.12 209 ASN A CA 1
ATOM 1654 C C . ASN A 1 209 ? 13.937 11.833 -14.819 1.00 90.12 209 ASN A C 1
ATOM 1656 O O . ASN A 1 209 ? 13.678 13.011 -14.588 1.00 90.12 209 ASN A O 1
ATOM 1660 N N . LYS A 1 210 ? 13.055 11.020 -15.409 1.00 91.56 210 LYS A N 1
ATOM 1661 C CA . LYS A 1 210 ? 11.699 11.424 -15.794 1.00 91.56 210 LYS A CA 1
ATOM 1662 C C . LYS A 1 210 ? 10.674 11.236 -14.676 1.00 91.56 210 LYS A C 1
ATOM 1664 O O . LYS A 1 210 ? 9.721 12.007 -14.609 1.00 91.56 210 LYS A O 1
ATOM 1669 N N . PHE A 1 211 ? 10.815 10.180 -13.878 1.00 89.94 211 PHE A N 1
ATOM 1670 C CA . PHE A 1 211 ? 9.769 9.721 -12.960 1.00 89.94 211 PHE A CA 1
ATOM 1671 C C . PHE A 1 211 ? 10.167 9.753 -11.486 1.00 89.94 211 PHE A C 1
ATOM 1673 O O . PHE A 1 211 ? 9.284 9.650 -10.637 1.00 89.94 211 PHE A O 1
ATOM 1680 N N . ALA A 1 212 ? 11.455 9.871 -11.160 1.00 86.06 212 ALA A N 1
ATOM 1681 C CA . ALA A 1 212 ? 11.862 10.058 -9.777 1.00 86.06 212 ALA A CA 1
ATOM 1682 C C . ALA A 1 212 ? 11.342 11.415 -9.264 1.00 86.06 212 ALA A C 1
ATOM 1684 O O . ALA A 1 212 ? 11.408 12.408 -9.995 1.00 86.06 212 ALA A O 1
ATOM 1685 N N . PRO A 1 213 ? 10.820 11.477 -8.028 1.00 78.38 213 PRO A N 1
ATOM 1686 C CA . PRO A 1 213 ? 10.370 12.730 -7.442 1.00 78.38 213 PRO A CA 1
ATOM 1687 C C . PRO A 1 213 ? 11.542 13.713 -7.334 1.00 78.38 213 PRO A C 1
ATOM 1689 O O . PRO A 1 213 ? 12.651 13.336 -6.946 1.00 78.38 213 PRO A O 1
ATOM 1692 N N . THR A 1 214 ? 11.297 14.976 -7.686 1.00 68.00 214 THR A N 1
ATOM 1693 C CA . THR A 1 214 ? 12.295 16.049 -7.630 1.00 68.00 214 THR A CA 1
ATOM 1694 C C . THR A 1 214 ? 12.696 16.291 -6.173 1.00 68.00 214 THR A C 1
ATOM 1696 O O . THR A 1 214 ? 11.974 16.956 -5.436 1.00 68.00 214 THR A O 1
ATOM 1699 N N . GLN A 1 215 ? 13.831 15.747 -5.733 1.00 56.62 215 GLN A N 1
ATOM 1700 C CA . GLN A 1 215 ? 14.428 16.136 -4.454 1.00 56.62 215 GLN A CA 1
ATOM 1701 C C . GLN A 1 215 ? 15.236 17.420 -4.661 1.00 56.62 215 GLN A C 1
ATOM 1703 O O . GLN A 1 215 ? 16.053 17.505 -5.581 1.00 56.62 215 GLN A O 1
ATOM 1708 N N . GLU A 1 216 ? 14.987 18.436 -3.833 1.00 40.66 216 GLU A N 1
ATOM 1709 C CA . GLU A 1 216 ? 15.829 19.628 -3.792 1.00 40.66 216 GLU A CA 1
ATOM 1710 C C . GLU A 1 216 ? 17.241 19.258 -3.313 1.00 40.66 216 GLU A C 1
ATOM 1712 O O . GLU A 1 216 ? 17.407 18.625 -2.275 1.00 40.66 216 GLU A O 1
ATOM 1717 N N . ALA A 1 217 ? 18.226 19.727 -4.082 1.00 39.25 217 ALA A N 1
ATOM 1718 C CA . ALA A 1 217 ? 19.642 19.871 -3.757 1.00 39.25 217 ALA A CA 1
ATOM 1719 C C . ALA A 1 217 ? 20.485 18.595 -3.519 1.00 39.25 217 ALA A C 1
ATOM 1721 O O . ALA A 1 217 ? 20.397 17.908 -2.509 1.00 39.25 217 ALA A O 1
ATOM 1722 N N . ASP A 1 218 ? 21.442 18.440 -4.440 1.00 41.84 218 ASP A N 1
ATOM 1723 C CA . ASP A 1 218 ? 22.827 18.051 -4.153 1.00 41.84 218 ASP A CA 1
ATOM 1724 C C . ASP A 1 218 ? 23.101 16.572 -3.852 1.00 41.84 218 ASP A C 1
ATOM 1726 O O . ASP A 1 218 ? 23.601 16.210 -2.800 1.00 41.84 218 ASP A O 1
ATOM 1730 N N . GLU A 1 219 ? 22.790 15.709 -4.820 1.00 45.34 219 GLU A N 1
ATOM 1731 C CA . GLU A 1 219 ? 23.644 14.587 -5.236 1.00 45.34 219 GLU A CA 1
ATOM 1732 C C . GLU A 1 219 ? 22.988 13.937 -6.462 1.00 45.34 219 GLU A C 1
ATOM 1734 O O . GLU A 1 219 ? 21.793 13.634 -6.455 1.00 45.34 219 GLU A O 1
ATOM 1739 N N . LEU A 1 220 ? 23.751 13.720 -7.539 1.00 45.91 220 LEU A N 1
ATOM 1740 C CA . LEU A 1 220 ? 23.370 12.777 -8.593 1.00 45.91 220 LEU A CA 1
ATOM 1741 C C . LEU A 1 220 ? 23.259 11.396 -7.934 1.00 45.91 220 LEU A C 1
ATOM 1743 O O . LEU A 1 220 ? 24.225 10.641 -7.910 1.00 45.91 220 LEU A O 1
ATOM 1747 N N . LYS A 1 221 ? 22.105 11.080 -7.342 1.00 58.38 221 LYS A N 1
ATOM 1748 C CA . LYS A 1 221 ? 21.858 9.744 -6.809 1.00 58.38 221 LYS A CA 1
ATOM 1749 C C . LYS A 1 221 ? 21.803 8.809 -8.001 1.00 58.38 221 LYS A C 1
ATOM 1751 O O . LYS A 1 221 ? 20.923 8.924 -8.857 1.00 58.38 221 LYS A O 1
ATOM 1756 N N . GLU A 1 222 ? 22.803 7.943 -8.074 1.00 81.06 222 GLU A N 1
ATOM 1757 C CA . GLU A 1 222 ? 22.864 6.861 -9.038 1.00 81.06 222 GLU A CA 1
ATOM 1758 C C . GLU A 1 222 ? 21.580 6.016 -8.921 1.00 81.06 222 GLU A C 1
ATOM 1760 O O . GLU A 1 222 ? 20.953 5.915 -7.859 1.00 81.06 222 GLU A O 1
ATOM 1765 N N . VAL A 1 223 ? 21.103 5.482 -10.046 1.00 86.38 223 VAL A N 1
ATOM 1766 C CA . VAL A 1 223 ? 19.778 4.842 -10.124 1.00 86.38 223 VAL A CA 1
ATOM 1767 C C . VAL A 1 223 ? 19.650 3.612 -9.215 1.00 86.38 223 VAL A C 1
ATOM 1769 O O . VAL A 1 223 ? 18.563 3.285 -8.732 1.00 86.38 223 VAL A O 1
ATOM 1772 N N . ASP A 1 224 ? 20.769 2.954 -8.933 1.00 87.38 224 ASP A N 1
ATOM 1773 C CA . ASP A 1 224 ? 20.903 1.892 -7.943 1.00 87.38 224 ASP A CA 1
ATOM 1774 C C . ASP A 1 224 ? 20.753 2.413 -6.509 1.00 87.38 224 ASP A C 1
ATOM 1776 O O . ASP A 1 224 ? 20.007 1.810 -5.739 1.00 87.38 224 ASP A O 1
ATOM 1780 N N . ALA A 1 225 ? 21.369 3.544 -6.157 1.00 89.44 225 ALA A N 1
ATOM 1781 C CA . ALA A 1 225 ? 21.217 4.170 -4.845 1.00 89.44 225 ALA A CA 1
ATOM 1782 C C . ALA A 1 225 ? 19.760 4.581 -4.581 1.00 89.44 225 ALA A C 1
ATOM 1784 O O . ALA A 1 225 ? 19.230 4.346 -3.492 1.00 89.44 225 ALA A O 1
ATOM 1785 N N . TYR A 1 226 ? 19.075 5.131 -5.590 1.00 90.81 226 TYR A N 1
ATOM 1786 C CA . TYR A 1 226 ? 17.643 5.423 -5.492 1.00 90.81 226 TYR A CA 1
ATOM 1787 C C . TYR A 1 226 ? 16.818 4.148 -5.278 1.00 90.81 226 TYR A C 1
ATOM 1789 O O . TYR A 1 226 ? 16.020 4.077 -4.344 1.00 90.81 226 TYR A O 1
ATOM 1797 N N . SER A 1 227 ? 17.060 3.117 -6.092 1.00 93.12 227 SER A N 1
ATOM 1798 C CA . SER A 1 227 ? 16.369 1.827 -5.987 1.00 93.12 227 SER A CA 1
ATOM 1799 C C . SER A 1 227 ? 16.547 1.199 -4.599 1.00 93.12 227 SER A C 1
ATOM 1801 O O . SER A 1 227 ? 15.576 0.754 -3.988 1.00 93.12 227 SER A O 1
ATOM 1803 N N . GLN A 1 228 ? 17.767 1.235 -4.055 1.00 92.75 228 GLN A N 1
ATOM 1804 C CA . GLN A 1 228 ? 18.062 0.769 -2.699 1.00 92.75 228 GLN A CA 1
ATOM 1805 C C . GLN A 1 228 ? 17.338 1.601 -1.639 1.00 92.75 228 GLN A C 1
ATOM 1807 O O . GLN A 1 228 ? 16.773 1.031 -0.706 1.00 92.75 228 GLN A O 1
ATOM 1812 N N . ARG A 1 229 ? 17.296 2.933 -1.787 1.00 93.00 229 ARG A N 1
ATOM 1813 C CA . ARG A 1 229 ? 16.584 3.807 -0.847 1.00 93.00 229 ARG A CA 1
ATOM 1814 C C . ARG A 1 229 ? 15.083 3.526 -0.832 1.00 93.00 229 ARG A C 1
ATOM 1816 O O . ARG A 1 229 ? 14.503 3.500 0.248 1.00 93.00 229 ARG A O 1
ATOM 1823 N N . CYS A 1 230 ? 14.459 3.276 -1.984 1.00 94.88 230 CYS A N 1
ATOM 1824 C CA . CYS A 1 230 ? 13.049 2.880 -2.057 1.00 94.88 230 CYS A CA 1
ATOM 1825 C C . CYS A 1 230 ? 12.784 1.596 -1.260 1.00 94.88 230 CYS A C 1
ATOM 1827 O O . CYS A 1 230 ? 11.862 1.548 -0.446 1.00 94.88 230 CYS A O 1
ATOM 1829 N N . MET A 1 231 ? 13.623 0.573 -1.451 1.00 96.50 231 MET A N 1
ATOM 1830 C CA . MET A 1 231 ? 13.489 -0.697 -0.733 1.00 96.50 231 MET A CA 1
ATOM 1831 C C . MET A 1 231 ? 13.774 -0.537 0.764 1.00 96.50 231 MET A C 1
ATOM 1833 O O . MET A 1 231 ? 13.098 -1.158 1.581 1.00 96.50 231 MET A O 1
ATOM 1837 N N . GLN A 1 232 ? 14.716 0.332 1.140 1.00 95.75 232 GLN A N 1
ATOM 1838 C CA . GLN A 1 232 ? 15.011 0.662 2.535 1.00 95.75 232 GLN A CA 1
ATOM 1839 C C . GLN A 1 232 ? 13.844 1.386 3.219 1.00 95.75 232 GLN A C 1
ATOM 1841 O O . GLN A 1 232 ? 13.489 1.029 4.335 1.00 95.75 232 GLN A O 1
ATOM 1846 N N . LEU A 1 233 ? 13.223 2.371 2.562 1.00 95.56 233 LEU A N 1
ATOM 1847 C CA . LEU A 1 233 ? 12.045 3.062 3.097 1.00 95.56 233 LEU A CA 1
ATOM 1848 C C . LEU A 1 233 ? 10.915 2.074 3.389 1.00 95.56 233 LEU A C 1
ATOM 1850 O O . LEU A 1 233 ? 10.301 2.134 4.451 1.00 95.56 233 LEU A O 1
ATOM 1854 N N . LEU A 1 234 ? 10.670 1.136 2.471 1.00 96.19 234 LEU A N 1
ATOM 1855 C CA . LEU A 1 234 ? 9.682 0.087 2.689 1.00 96.19 234 LEU A CA 1
ATOM 1856 C C . LEU A 1 234 ? 10.076 -0.821 3.862 1.00 96.19 234 LEU A C 1
ATOM 1858 O O . LEU A 1 234 ? 9.234 -1.108 4.706 1.00 96.19 234 LEU A O 1
ATOM 1862 N N . GLU A 1 235 ? 11.345 -1.218 3.965 1.00 96.25 235 GLU A N 1
ATOM 1863 C CA . GLU A 1 235 ? 11.856 -2.007 5.095 1.00 96.25 235 GLU A CA 1
ATOM 1864 C C . GLU A 1 235 ? 11.593 -1.316 6.442 1.00 96.25 235 GLU A C 1
ATOM 1866 O O . GLU A 1 235 ? 11.033 -1.930 7.350 1.00 96.25 235 GLU A O 1
ATOM 1871 N N . GLU A 1 236 ? 11.920 -0.023 6.538 1.00 95.12 236 GLU A N 1
ATOM 18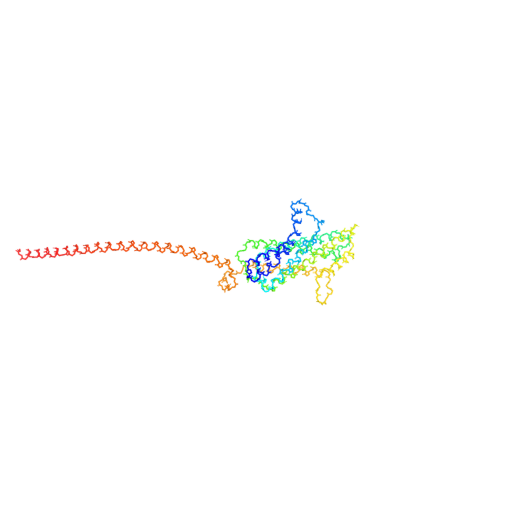72 C CA . GLU A 1 236 ? 11.676 0.813 7.718 1.00 95.12 236 GLU A CA 1
ATOM 1873 C C . GLU A 1 236 ? 10.179 0.833 8.088 1.00 95.12 236 GLU A C 1
ATOM 1875 O O . GLU A 1 236 ? 9.833 0.733 9.267 1.00 95.12 236 GLU A O 1
ATOM 1880 N N . GLN A 1 237 ? 9.279 0.897 7.094 1.00 93.62 237 GLN A N 1
ATOM 1881 C CA . GLN A 1 237 ? 7.828 0.827 7.326 1.00 93.62 237 GLN A CA 1
ATOM 1882 C C . GLN A 1 237 ? 7.371 -0.545 7.835 1.00 93.62 237 GLN A C 1
ATOM 1884 O O . GLN A 1 237 ? 6.517 -0.625 8.722 1.00 93.62 237 GLN A O 1
ATOM 1889 N N . LEU A 1 238 ? 7.914 -1.636 7.286 1.00 94.12 238 LEU A N 1
ATOM 1890 C CA . LEU A 1 238 ? 7.569 -2.986 7.735 1.00 94.12 238 LEU A CA 1
ATOM 1891 C C . LEU A 1 238 ? 8.024 -3.220 9.177 1.00 94.12 238 LEU A C 1
ATOM 1893 O O . LEU A 1 238 ? 7.269 -3.791 9.965 1.00 94.12 238 LEU A O 1
ATOM 1897 N N . ASP A 1 239 ? 9.229 -2.771 9.524 1.00 93.38 239 ASP A N 1
ATOM 1898 C CA . ASP A 1 239 ? 9.783 -2.911 10.869 1.00 93.38 239 ASP A CA 1
ATOM 1899 C C . ASP A 1 239 ? 9.003 -2.072 11.895 1.00 93.38 239 ASP A C 1
ATOM 1901 O O . ASP A 1 239 ? 8.709 -2.563 12.988 1.00 93.38 239 ASP A O 1
ATOM 1905 N N . GLU A 1 240 ? 8.564 -0.860 11.535 1.00 89.44 240 GLU A N 1
ATOM 1906 C CA . GLU A 1 240 ? 7.672 -0.064 12.388 1.00 89.44 240 GLU A CA 1
ATOM 1907 C C . GLU A 1 240 ? 6.329 -0.771 12.626 1.00 89.44 240 GLU A C 1
ATOM 1909 O O . GLU A 1 240 ? 5.864 -0.845 13.766 1.00 89.44 240 GLU A O 1
ATOM 1914 N N . LEU A 1 241 ? 5.725 -1.360 11.588 1.00 88.31 241 LEU A N 1
ATOM 1915 C CA . LEU A 1 241 ? 4.478 -2.111 11.748 1.00 88.31 241 LEU A CA 1
ATOM 1916 C C . LEU A 1 241 ? 4.667 -3.369 12.608 1.00 88.31 241 LEU A C 1
ATOM 1918 O O . LEU A 1 241 ? 3.779 -3.724 13.384 1.00 88.31 241 LEU A O 1
ATOM 1922 N N . PHE A 1 242 ? 5.818 -4.041 12.515 1.00 89.06 242 PHE A N 1
ATOM 1923 C CA . PHE A 1 242 ? 6.141 -5.138 13.427 1.00 89.06 242 PHE A CA 1
ATOM 1924 C C . PHE A 1 242 ? 6.179 -4.660 14.875 1.00 89.06 242 PHE A C 1
ATOM 1926 O O . PHE A 1 242 ? 5.532 -5.291 15.709 1.00 89.06 242 PHE A O 1
ATOM 1933 N N . ALA A 1 243 ? 6.868 -3.552 15.152 1.00 87.56 243 ALA A N 1
ATOM 1934 C CA . ALA A 1 243 ? 6.979 -2.991 16.495 1.00 87.56 243 ALA A CA 1
ATOM 1935 C C . ALA A 1 243 ? 5.610 -2.606 17.085 1.00 87.56 243 ALA A C 1
ATOM 1937 O O . ALA A 1 243 ? 5.360 -2.854 18.261 1.00 87.56 243 ALA A O 1
ATOM 1938 N N . LEU A 1 244 ? 4.688 -2.076 16.272 1.00 83.69 244 LEU A N 1
ATOM 1939 C CA . LEU A 1 244 ? 3.315 -1.759 16.705 1.00 83.69 244 LEU A CA 1
ATOM 1940 C C . LEU A 1 244 ? 2.483 -3.001 17.063 1.00 83.69 244 LEU A C 1
ATOM 1942 O O . LEU A 1 244 ? 1.569 -2.937 17.887 1.00 83.69 244 LEU A O 1
ATOM 1946 N N . LEU A 1 245 ? 2.784 -4.132 16.424 1.00 81.94 245 LEU A N 1
ATOM 1947 C CA . LEU A 1 245 ? 2.099 -5.407 16.632 1.00 81.94 245 LEU A CA 1
ATOM 1948 C C . LEU A 1 245 ? 2.769 -6.284 17.700 1.00 81.94 245 LEU A C 1
ATOM 1950 O O . LEU A 1 245 ? 2.254 -7.367 17.999 1.00 81.94 245 LEU A O 1
ATOM 1954 N N . GLU A 1 246 ? 3.907 -5.869 18.257 1.00 78.50 246 GLU A N 1
ATOM 1955 C CA . GLU A 1 246 ? 4.505 -6.524 19.418 1.00 78.50 246 GLU A CA 1
ATOM 1956 C C . GLU A 1 246 ? 3.695 -6.199 20.678 1.00 78.50 246 GLU A C 1
ATOM 1958 O O . GLU A 1 246 ? 3.272 -5.069 20.903 1.00 78.50 246 GLU A O 1
ATOM 1963 N N . SER A 1 247 ? 3.415 -7.224 21.488 1.00 57.06 247 SER A N 1
ATOM 1964 C CA . SER A 1 247 ? 2.562 -7.099 22.669 1.00 57.06 247 SER A CA 1
ATOM 1965 C C . SER A 1 247 ? 3.194 -6.160 23.696 1.00 57.06 247 SER A C 1
ATOM 1967 O O . SER A 1 247 ? 4.157 -6.538 24.367 1.00 57.06 247 SER A O 1
ATOM 1969 N N . THR A 1 248 ? 2.632 -4.968 23.865 1.00 55.41 248 THR A N 1
ATOM 1970 C CA . THR A 1 248 ? 2.882 -4.150 25.052 1.00 55.41 248 THR A CA 1
ATOM 1971 C C . THR A 1 248 ? 2.099 -4.714 26.229 1.00 55.41 248 THR A C 1
ATOM 1973 O O . THR A 1 248 ? 0.931 -5.074 26.100 1.00 55.41 248 THR A O 1
ATOM 1976 N N . ASP A 1 249 ? 2.769 -4.816 27.372 1.00 47.41 249 ASP A N 1
ATOM 1977 C CA . ASP A 1 249 ? 2.244 -5.386 28.608 1.00 47.41 249 ASP A CA 1
ATOM 1978 C C . ASP A 1 249 ? 0.897 -4.738 28.999 1.00 47.41 249 ASP A C 1
ATOM 1980 O O . ASP A 1 249 ? 0.774 -3.511 29.110 1.00 47.41 249 ASP A O 1
ATOM 1984 N N . VAL A 1 250 ? -0.115 -5.584 29.210 1.00 49.81 250 VAL A N 1
ATOM 1985 C CA . VAL A 1 250 ? -1.545 -5.238 29.379 1.00 49.81 250 VAL A CA 1
ATOM 1986 C C . VAL A 1 250 ? -1.790 -4.324 30.597 1.00 49.81 250 VAL A C 1
ATOM 1988 O O . VAL A 1 250 ? -2.823 -3.674 30.726 1.00 49.81 250 VAL A O 1
ATOM 1991 N N . ASN A 1 251 ? -0.801 -4.193 31.485 1.00 46.59 251 ASN A N 1
ATOM 1992 C CA . ASN A 1 251 ? -0.859 -3.357 32.687 1.00 46.59 251 ASN A CA 1
ATOM 1993 C C . ASN A 1 251 ? -0.857 -1.837 32.437 1.00 46.59 251 ASN A C 1
ATOM 1995 O O . ASN A 1 251 ? -1.043 -1.073 33.384 1.00 46.59 251 ASN A O 1
ATOM 1999 N N . THR A 1 252 ? -0.659 -1.370 31.201 1.00 45.59 252 THR A N 1
ATOM 2000 C CA . THR A 1 252 ? -0.686 0.073 30.878 1.00 45.59 252 THR A CA 1
ATOM 2001 C C . THR A 1 252 ? -2.017 0.563 30.291 1.00 45.59 252 THR A C 1
ATOM 2003 O O . THR A 1 252 ? -2.232 1.772 30.187 1.00 45.59 252 THR A O 1
ATOM 2006 N N . GLU A 1 253 ? -2.948 -0.351 29.995 1.00 42.34 253 GLU A N 1
ATOM 2007 C CA . GLU A 1 253 ? -4.203 -0.087 29.270 1.00 42.34 253 GLU A CA 1
ATOM 2008 C C . GLU A 1 253 ? -5.205 0.785 30.058 1.00 42.34 253 GLU A C 1
ATOM 2010 O O . GLU A 1 253 ? -6.043 1.471 29.480 1.00 42.34 253 GLU A O 1
ATOM 2015 N N . TYR A 1 254 ? -5.072 0.863 31.386 1.00 39.78 254 TYR A N 1
ATOM 2016 C CA . TYR A 1 254 ? -5.976 1.649 32.237 1.00 39.78 254 TYR A CA 1
ATOM 2017 C C . TYR A 1 254 ? -5.665 3.151 32.318 1.00 39.78 254 TYR A C 1
ATOM 2019 O O . TYR A 1 254 ? -6.453 3.898 32.898 1.00 39.78 254 TYR A O 1
ATOM 2027 N N . VAL A 1 255 ? -4.532 3.624 31.785 1.00 37.53 255 VAL A N 1
ATOM 2028 C CA . VAL A 1 255 ? -4.033 4.976 32.113 1.00 37.53 255 VAL A CA 1
ATOM 2029 C C . VAL A 1 255 ? -4.189 5.990 30.974 1.00 37.53 255 VAL A C 1
ATOM 2031 O O . VAL A 1 255 ? -4.013 7.187 31.200 1.00 37.53 255 VAL A O 1
ATOM 2034 N N . ARG A 1 256 ? -4.563 5.589 29.753 1.00 38.91 256 ARG A N 1
ATOM 2035 C CA . ARG A 1 256 ? -4.642 6.540 28.628 1.00 38.91 256 ARG A CA 1
ATOM 2036 C C . ARG A 1 256 ? -5.805 6.269 27.681 1.00 38.91 256 ARG A C 1
ATOM 2038 O O . ARG A 1 256 ? -5.615 5.620 26.668 1.00 38.91 256 ARG A O 1
ATOM 2045 N N . HIS A 1 257 ? -6.962 6.875 27.930 1.00 37.81 257 HIS A N 1
ATOM 2046 C CA . HIS A 1 257 ? -7.815 7.308 26.816 1.00 37.81 257 HIS A CA 1
ATOM 2047 C C . HIS A 1 257 ? -8.646 8.545 27.184 1.00 37.81 257 HIS A C 1
ATOM 2049 O O . HIS A 1 257 ? -9.699 8.418 27.805 1.00 37.81 257 HIS A O 1
ATOM 2055 N N . PRO A 1 258 ? -8.198 9.756 26.794 1.00 41.12 258 PRO A N 1
ATOM 2056 C CA . PRO A 1 258 ? -9.025 10.958 26.852 1.00 41.12 258 PRO A CA 1
ATOM 2057 C C . PRO A 1 258 ? -9.594 11.416 25.491 1.00 41.12 258 PRO A C 1
ATOM 2059 O O . PRO A 1 258 ? -10.279 12.432 25.477 1.00 41.12 258 PRO A O 1
ATOM 2062 N N . ALA A 1 259 ? -9.332 10.745 24.356 1.00 45.94 259 ALA A N 1
ATOM 2063 C CA . ALA A 1 259 ? -9.430 11.421 23.045 1.00 45.94 259 ALA A CA 1
ATOM 2064 C C . ALA A 1 259 ? -10.225 10.748 21.905 1.00 45.94 259 ALA A C 1
ATOM 2066 O O . ALA A 1 259 ? -10.263 11.305 20.816 1.00 45.94 259 ALA A O 1
ATOM 2067 N N . THR A 1 260 ? -10.919 9.630 22.103 1.00 44.47 260 THR A N 1
ATOM 2068 C CA . THR A 1 260 ? -11.720 9.023 21.020 1.00 44.47 260 THR A CA 1
ATOM 2069 C C . THR A 1 260 ? -12.976 8.418 21.607 1.00 44.47 260 THR A C 1
ATOM 2071 O O . THR A 1 260 ? -12.959 7.353 22.208 1.00 44.47 260 THR A O 1
ATOM 2074 N N . ASN A 1 261 ? -14.071 9.163 21.521 1.00 46.66 261 ASN A N 1
ATOM 2075 C CA . ASN A 1 261 ? -15.391 8.615 21.784 1.00 46.66 261 ASN A CA 1
ATOM 2076 C C . ASN A 1 261 ? -16.295 9.197 20.701 1.00 46.66 261 ASN A C 1
ATOM 2078 O O . ASN A 1 261 ? -16.866 10.285 20.867 1.00 46.66 261 ASN A O 1
ATOM 2082 N N . THR A 1 262 ? -16.293 8.522 19.552 1.00 61.50 262 THR A N 1
ATOM 2083 C CA . THR A 1 262 ? -17.066 8.869 18.356 1.00 61.50 262 THR A CA 1
ATOM 2084 C C . THR A 1 262 ? -18.558 8.933 18.699 1.00 61.50 262 THR A C 1
ATOM 2086 O O . THR A 1 262 ? -19.019 8.349 19.685 1.00 61.50 262 THR A O 1
ATOM 2089 N N . LEU A 1 263 ? -19.363 9.643 17.900 1.00 54.06 263 LEU A N 1
ATOM 2090 C CA . LEU A 1 263 ? -20.814 9.727 18.129 1.00 54.06 263 LEU A CA 1
ATOM 2091 C C . LEU A 1 263 ? -21.460 8.327 18.192 1.00 54.06 263 LEU A C 1
ATOM 2093 O O . LEU A 1 263 ? -22.394 8.102 18.961 1.00 54.06 263 LEU A O 1
ATOM 2097 N N . GLN A 1 264 ? -20.927 7.378 17.422 1.00 57.47 264 GLN A N 1
ATOM 2098 C CA . GLN A 1 264 ? -21.399 6.000 17.362 1.00 57.47 264 GLN A CA 1
ATOM 2099 C C . GLN A 1 264 ? -21.049 5.200 18.623 1.00 57.47 264 GLN A C 1
ATOM 2101 O O . GLN A 1 264 ? -21.894 4.453 19.117 1.00 57.47 264 GLN A O 1
ATOM 2106 N N . GLU A 1 265 ? -19.860 5.392 19.195 1.00 64.56 265 GLU A N 1
ATOM 2107 C CA . GLU A 1 265 ? -19.486 4.790 20.482 1.00 64.56 265 GLU A CA 1
ATOM 2108 C C . GLU A 1 265 ? -20.306 5.376 21.628 1.00 64.56 265 GLU A C 1
ATOM 2110 O O . GLU A 1 265 ? -20.823 4.622 22.452 1.00 64.56 265 GLU A O 1
ATOM 2115 N N . ARG A 1 266 ? -20.550 6.693 21.622 1.00 65.62 266 ARG A N 1
ATOM 2116 C CA . ARG A 1 266 ? -21.471 7.333 22.573 1.00 65.62 266 ARG A CA 1
ATOM 2117 C C . ARG A 1 266 ? -22.886 6.775 22.433 1.00 65.62 266 ARG A C 1
ATOM 2119 O O . ARG A 1 266 ? -23.513 6.453 23.438 1.00 65.62 266 ARG A O 1
ATOM 2126 N N . ALA A 1 267 ? -23.386 6.601 21.210 1.00 68.69 267 ALA A N 1
ATOM 2127 C CA . ALA A 1 267 ? -24.705 6.019 20.965 1.00 68.69 267 ALA A CA 1
ATOM 2128 C C . ALA A 1 267 ? -24.787 4.550 21.423 1.00 68.69 267 ALA A C 1
ATOM 2130 O O . ALA A 1 267 ? -25.767 4.151 22.056 1.00 68.69 267 ALA A O 1
ATOM 2131 N N . ALA A 1 268 ? -23.751 3.749 21.163 1.00 75.06 268 ALA A N 1
ATOM 2132 C CA . ALA A 1 268 ? -23.666 2.364 21.618 1.00 75.06 268 ALA A CA 1
ATOM 2133 C C . ALA A 1 268 ? -23.562 2.268 23.149 1.00 75.06 268 ALA A C 1
ATOM 2135 O O . ALA A 1 268 ? -24.208 1.414 23.758 1.00 75.06 268 ALA A O 1
ATOM 2136 N N . GLN A 1 269 ? -22.803 3.167 23.778 1.00 77.19 269 GLN A N 1
ATOM 2137 C CA . GLN A 1 269 ? -22.668 3.263 25.228 1.00 77.19 269 GLN A CA 1
ATOM 2138 C C . GLN A 1 269 ? -23.997 3.657 25.882 1.00 77.19 269 GLN A C 1
ATOM 2140 O O . GLN A 1 269 ? -24.424 3.008 26.833 1.00 77.19 269 GLN A O 1
ATOM 2145 N N . VAL A 1 270 ? -24.704 4.649 25.335 1.00 79.38 270 VAL A N 1
ATOM 2146 C CA . VAL A 1 270 ? -26.050 5.031 25.793 1.00 79.38 270 VAL A CA 1
ATOM 2147 C C . VAL A 1 270 ? -27.033 3.869 25.647 1.00 79.38 270 VAL A C 1
ATOM 2149 O O . VAL A 1 270 ? -27.821 3.618 26.558 1.00 79.38 270 VAL A O 1
ATOM 2152 N N . LYS A 1 271 ? -26.964 3.110 24.547 1.00 84.25 271 LYS A N 1
ATOM 2153 C CA . LYS A 1 271 ? -27.810 1.928 24.348 1.00 84.25 271 LYS A CA 1
ATOM 2154 C C . LYS A 1 271 ? -27.540 0.842 25.395 1.00 84.25 271 LYS A C 1
ATOM 2156 O O . LYS A 1 271 ? -28.494 0.331 25.974 1.00 84.25 271 LYS A O 1
ATOM 2161 N N . ARG A 1 272 ? -26.269 0.537 25.685 1.00 85.00 272 ARG A N 1
ATOM 2162 C CA . ARG A 1 272 ? -25.895 -0.409 26.755 1.00 85.00 272 ARG A CA 1
ATOM 2163 C C . ARG A 1 272 ? -26.383 0.067 28.121 1.00 85.00 272 ARG A C 1
ATOM 2165 O O . ARG A 1 272 ? -27.019 -0.698 28.833 1.00 85.00 272 ARG A O 1
ATOM 2172 N N . HIS A 1 273 ? -26.183 1.345 28.448 1.00 84.00 273 HIS A N 1
ATOM 2173 C CA . HIS A 1 273 ? -26.694 1.914 29.697 1.00 84.00 273 HIS A CA 1
ATOM 2174 C C . HIS A 1 273 ? -28.217 1.797 29.814 1.00 84.00 273 HIS A C 1
ATOM 2176 O O . HIS A 1 273 ? -28.726 1.511 30.894 1.00 84.00 273 HIS A O 1
ATOM 2182 N N . TYR A 1 274 ? -28.954 1.980 28.717 1.00 89.81 274 TYR A N 1
ATOM 2183 C CA . TYR A 1 274 ? -30.405 1.806 28.712 1.00 89.81 274 TYR A CA 1
ATOM 2184 C C . TYR A 1 274 ? -30.822 0.347 28.976 1.00 89.81 274 TYR A C 1
ATOM 2186 O O . TYR A 1 274 ? -31.772 0.093 29.718 1.00 89.81 274 TYR A O 1
ATOM 2194 N N . GLU A 1 275 ? -30.099 -0.620 28.405 1.00 91.06 275 GLU A N 1
ATOM 2195 C CA . GLU A 1 275 ? -30.317 -2.053 28.645 1.00 91.06 275 GLU A CA 1
ATOM 2196 C C . GLU A 1 275 ? -30.014 -2.442 30.105 1.00 91.06 275 GLU A C 1
ATOM 2198 O O . GLU A 1 275 ? -30.817 -3.142 30.729 1.00 91.06 275 GLU A O 1
ATOM 2203 N N . ASP A 1 276 ? -28.928 -1.917 30.682 1.00 91.06 276 ASP A N 1
ATOM 2204 C CA . ASP A 1 276 ? -28.560 -2.134 32.087 1.00 91.06 276 ASP A CA 1
ATOM 2205 C C . ASP A 1 276 ? -29.614 -1.566 33.048 1.00 91.06 276 ASP A C 1
ATOM 2207 O O . ASP A 1 276 ? -30.047 -2.254 33.975 1.00 91.06 276 ASP A O 1
ATOM 2211 N N . VAL A 1 277 ? -30.089 -0.336 32.809 1.00 92.31 277 VAL A N 1
ATOM 2212 C CA . VAL A 1 277 ? -31.147 0.292 33.622 1.00 92.31 277 VAL A CA 1
ATOM 2213 C C . VAL A 1 277 ? -32.409 -0.567 33.628 1.00 92.31 277 VAL A C 1
ATOM 2215 O O . VAL A 1 277 ? -32.955 -0.838 34.695 1.00 92.31 277 VAL A O 1
ATOM 2218 N N . LYS A 1 278 ? -32.828 -1.078 32.466 1.00 93.44 278 LYS A N 1
ATOM 2219 C CA . LYS A 1 278 ? -34.003 -1.954 32.361 1.00 93.44 278 LYS A CA 1
ATOM 2220 C C . LYS A 1 278 ? -33.836 -3.255 33.160 1.00 93.44 278 LYS A C 1
ATOM 2222 O O . LYS A 1 278 ? -34.792 -3.741 33.766 1.00 93.44 278 LYS A O 1
ATOM 2227 N N . SER A 1 279 ? -32.628 -3.819 33.177 1.00 92.56 279 SER A N 1
ATOM 2228 C CA . SER A 1 279 ? -32.297 -5.002 33.983 1.00 92.56 279 SER A CA 1
ATOM 2229 C C . SER A 1 279 ? -32.346 -4.704 35.489 1.00 92.56 279 SER A C 1
ATOM 2231 O O . SER A 1 279 ? -32.911 -5.475 36.277 1.00 92.56 279 SER A O 1
ATOM 2233 N N . PHE A 1 280 ? -31.819 -3.549 35.904 1.00 93.06 280 PHE A N 1
ATOM 2234 C CA . PHE A 1 280 ? -31.867 -3.118 37.299 1.00 93.06 280 PHE A CA 1
ATOM 2235 C C . PHE A 1 280 ? -33.289 -2.816 37.772 1.00 93.06 280 PHE A C 1
ATOM 2237 O O . PHE A 1 280 ? -33.643 -3.226 38.874 1.00 93.06 280 PHE A O 1
ATOM 2244 N N . GLU A 1 281 ? -34.130 -2.184 36.951 1.00 93.44 281 GLU A N 1
ATOM 2245 C CA . GLU A 1 281 ? -35.545 -1.953 37.271 1.00 93.44 281 GLU A CA 1
ATOM 2246 C C . GLU A 1 281 ? -36.289 -3.266 37.554 1.00 93.44 281 GLU A C 1
ATOM 2248 O O . GLU A 1 281 ? -37.045 -3.357 38.526 1.00 93.44 281 GLU A O 1
ATOM 2253 N N . LEU A 1 282 ? -36.026 -4.311 36.760 1.00 93.50 282 LEU A N 1
ATOM 2254 C CA . LEU A 1 282 ? -36.589 -5.641 36.991 1.00 93.50 282 LEU A CA 1
ATOM 2255 C C . LEU A 1 282 ? -36.098 -6.233 38.322 1.00 93.50 282 LEU A C 1
ATOM 2257 O O . LEU A 1 282 ? -36.908 -6.672 39.140 1.00 93.50 282 LEU A O 1
ATOM 2261 N N . THR A 1 283 ? -34.786 -6.180 38.565 1.00 95.12 283 THR A N 1
ATOM 2262 C CA . THR A 1 283 ? -34.160 -6.716 39.785 1.00 95.12 283 THR A CA 1
ATOM 2263 C C . THR A 1 283 ? -34.682 -6.017 41.044 1.00 95.12 283 THR A C 1
ATOM 2265 O O . THR A 1 283 ? -34.998 -6.667 42.043 1.00 95.12 283 THR A O 1
ATOM 2268 N N . VAL A 1 284 ? -34.817 -4.689 41.005 1.00 94.75 284 VAL A N 1
ATOM 2269 C CA . VAL A 1 284 ? -35.384 -3.896 42.105 1.00 94.75 284 VAL A CA 1
ATOM 2270 C C . VAL A 1 284 ? -36.851 -4.265 42.327 1.00 94.75 284 VAL A C 1
ATOM 2272 O O . VAL A 1 284 ? -37.255 -4.498 43.466 1.00 94.75 284 VAL A O 1
ATOM 2275 N N . GLY A 1 285 ? -37.634 -4.416 41.255 1.00 94.62 285 GLY A N 1
ATOM 2276 C CA . GLY A 1 285 ? -39.030 -4.843 41.341 1.00 94.62 285 GLY A CA 1
ATOM 2277 C C . GLY A 1 285 ? -39.215 -6.233 41.966 1.00 94.62 285 GLY A C 1
ATOM 2278 O O . GLY A 1 285 ? -40.188 -6.465 42.688 1.00 94.62 285 GLY A O 1
ATOM 2279 N N . GLU A 1 286 ? -38.290 -7.164 41.730 1.00 94.94 286 GLU A N 1
ATOM 2280 C CA . GLU A 1 286 ? -38.282 -8.484 42.373 1.00 94.94 286 GLU A CA 1
ATOM 2281 C C . GLU A 1 286 ? -37.921 -8.401 43.859 1.00 94.94 286 GLU A C 1
ATOM 2283 O O . GLU A 1 286 ? -38.631 -8.966 44.697 1.00 94.94 286 GLU A O 1
ATOM 2288 N N . ARG A 1 287 ? -36.878 -7.637 44.203 1.00 94.38 287 ARG A N 1
ATOM 2289 C CA . ARG A 1 287 ? -36.473 -7.406 45.598 1.00 94.38 287 ARG A CA 1
ATOM 2290 C C . ARG A 1 287 ? -37.580 -6.734 46.412 1.00 94.38 287 ARG A C 1
ATOM 2292 O O . ARG A 1 287 ? -37.815 -7.121 47.553 1.00 94.38 287 ARG A O 1
ATOM 2299 N N . ASP A 1 288 ? -38.331 -5.804 45.828 1.00 96.06 288 ASP A N 1
ATOM 2300 C CA . ASP A 1 288 ? -39.475 -5.173 46.494 1.00 96.06 288 ASP A CA 1
ATOM 2301 C C . ASP A 1 288 ? -40.610 -6.160 46.798 1.00 96.06 288 ASP A C 1
ATOM 2303 O O . ASP A 1 288 ? -41.246 -6.083 47.857 1.00 96.06 288 ASP A O 1
ATOM 2307 N N . LYS A 1 289 ? -40.879 -7.109 45.891 1.00 95.94 289 LYS A N 1
ATOM 2308 C CA . LYS A 1 289 ? -41.857 -8.184 46.134 1.00 95.94 289 LYS A CA 1
ATOM 2309 C C . LYS A 1 289 ? -41.389 -9.099 47.263 1.00 95.94 289 LYS A C 1
ATOM 2311 O O . LYS A 1 289 ? -42.182 -9.424 48.147 1.00 95.94 289 LYS A O 1
ATOM 2316 N N . GLU A 1 290 ? -40.109 -9.457 47.266 1.00 96.56 290 GLU A N 1
ATOM 2317 C CA . GLU A 1 290 ? -39.488 -10.278 48.305 1.00 96.56 290 GLU A CA 1
ATOM 2318 C C . GLU A 1 290 ? -39.550 -9.594 49.680 1.00 96.56 290 GLU A C 1
ATOM 2320 O O . GLU A 1 290 ? -40.014 -10.190 50.652 1.00 96.56 290 GLU A O 1
ATOM 2325 N N . ILE A 1 291 ? -39.207 -8.305 49.757 1.00 96.06 291 ILE A N 1
ATOM 2326 C CA . ILE A 1 291 ? -39.303 -7.508 50.988 1.00 96.06 291 ILE A CA 1
ATOM 2327 C C . ILE A 1 291 ? -40.746 -7.463 51.501 1.00 96.06 291 ILE A C 1
ATOM 2329 O O . ILE A 1 291 ? -40.978 -7.611 52.704 1.00 96.06 291 ILE A O 1
ATOM 2333 N N . LYS A 1 292 ? -41.736 -7.266 50.620 1.00 96.44 292 LYS A N 1
ATOM 2334 C CA . LYS A 1 292 ? -43.156 -7.270 51.011 1.00 96.44 292 LYS A CA 1
ATOM 2335 C C . LYS A 1 292 ? -43.582 -8.628 51.575 1.00 96.44 292 LYS A C 1
ATOM 2337 O O . LYS A 1 292 ? -44.256 -8.660 52.606 1.00 96.44 292 LYS A O 1
ATOM 2342 N N . ALA A 1 293 ? -43.158 -9.726 50.953 1.00 95.00 293 ALA A N 1
ATOM 2343 C CA . ALA A 1 293 ? -43.442 -11.076 51.433 1.00 95.00 293 ALA A CA 1
ATOM 2344 C C . ALA A 1 293 ? -42.785 -11.351 52.797 1.00 95.00 293 ALA A C 1
ATOM 2346 O O . ALA A 1 293 ? -43.449 -11.820 53.721 1.00 95.00 293 ALA A O 1
ATOM 2347 N N . LEU A 1 294 ? -41.511 -10.987 52.967 1.00 96.06 294 LEU A N 1
ATOM 2348 C CA . LEU A 1 294 ? -40.794 -11.136 54.236 1.00 96.06 294 LEU A CA 1
ATOM 2349 C C . LEU A 1 294 ? -41.434 -10.314 55.359 1.00 96.06 294 LEU A C 1
ATOM 2351 O O . LEU A 1 294 ? -41.615 -10.826 56.463 1.00 96.06 294 LEU A O 1
ATOM 2355 N N . LYS A 1 295 ? -41.848 -9.070 55.081 1.00 96.25 295 LYS A N 1
ATOM 2356 C CA . LYS A 1 295 ? -42.583 -8.233 56.045 1.00 96.25 295 LYS A CA 1
ATOM 2357 C C . LYS A 1 295 ? -43.899 -8.880 56.479 1.00 96.25 295 LYS A C 1
ATOM 2359 O O . LYS A 1 295 ? -44.232 -8.843 57.663 1.00 96.25 295 LYS A O 1
ATOM 2364 N N . TYR A 1 296 ? -44.637 -9.481 55.545 1.00 96.12 296 TYR A N 1
ATOM 2365 C CA . TYR A 1 296 ? -45.872 -10.198 55.861 1.00 96.12 296 TYR A CA 1
ATOM 2366 C C . TYR A 1 296 ? -45.606 -11.411 56.765 1.00 96.12 296 TYR A C 1
ATOM 2368 O O . TYR A 1 296 ? -46.230 -11.545 57.818 1.00 96.12 296 TYR A O 1
ATOM 2376 N N . THR A 1 297 ? -44.620 -12.240 56.414 1.00 95.44 297 THR A N 1
ATOM 2377 C CA . THR A 1 297 ? -44.217 -13.409 57.212 1.00 95.44 297 THR A CA 1
ATOM 2378 C C . THR A 1 297 ? -43.746 -13.015 58.612 1.00 95.44 297 THR A C 1
ATOM 2380 O O . THR A 1 297 ? -44.138 -13.647 59.592 1.00 95.44 297 THR A O 1
ATOM 2383 N N . ALA A 1 298 ? -42.958 -11.944 58.734 1.00 95.31 298 ALA A N 1
ATOM 2384 C CA . ALA A 1 298 ? -42.499 -11.432 60.022 1.00 95.31 298 ALA A CA 1
ATOM 2385 C C . ALA A 1 298 ? -43.673 -11.010 60.921 1.00 95.31 298 ALA A C 1
ATOM 2387 O O . ALA A 1 298 ? -43.684 -11.333 62.107 1.00 95.31 298 ALA A O 1
ATOM 2388 N N . LYS A 1 299 ? -44.695 -10.356 60.352 1.00 96.06 299 LYS A N 1
ATOM 2389 C CA . LYS A 1 299 ? -45.902 -9.961 61.091 1.00 96.06 299 LYS A CA 1
ATOM 2390 C C . LYS A 1 299 ? -46.686 -11.172 61.609 1.00 96.06 299 LYS A C 1
ATOM 2392 O O . LYS A 1 299 ? -47.128 -11.153 62.754 1.00 96.06 299 LYS A O 1
ATOM 2397 N N . MET A 1 300 ? -46.822 -12.226 60.802 1.00 94.94 300 MET A N 1
ATOM 2398 C CA . MET A 1 300 ? -47.460 -13.479 61.233 1.00 94.94 300 MET A CA 1
ATOM 2399 C C . MET A 1 300 ? -46.676 -14.146 62.368 1.00 94.94 300 MET A C 1
ATOM 2401 O O . MET A 1 300 ? -47.249 -14.474 63.401 1.00 94.94 300 MET A O 1
ATOM 2405 N N . LYS A 1 301 ? -45.347 -14.242 62.242 1.00 95.38 301 LYS A N 1
ATOM 2406 C CA . LYS A 1 301 ? -44.494 -14.800 63.304 1.00 95.38 301 LYS A CA 1
ATOM 2407 C C . LYS A 1 301 ? -44.536 -13.993 64.600 1.00 95.38 301 LYS A C 1
ATOM 2409 O O . LYS A 1 301 ? -44.487 -14.578 65.678 1.00 95.38 301 LYS A O 1
ATOM 2414 N N . GLN A 1 302 ? -44.645 -12.669 64.511 1.00 96.00 302 GLN A N 1
ATOM 2415 C CA . GLN A 1 302 ? -44.814 -11.814 65.684 1.00 96.00 302 GLN A CA 1
ATOM 2416 C C . GLN A 1 302 ? -46.136 -12.109 66.407 1.00 96.00 302 GLN A C 1
ATOM 2418 O O . GLN A 1 302 ? -46.148 -12.190 67.633 1.00 96.00 302 GLN A O 1
ATOM 2423 N N . GLN A 1 303 ? -47.226 -12.311 65.661 1.00 94.69 303 GLN A N 1
ATOM 2424 C CA . GLN A 1 303 ? -48.525 -12.676 66.225 1.00 94.69 303 GLN A CA 1
ATOM 2425 C C . GLN A 1 303 ? -48.480 -14.047 66.920 1.00 94.69 303 GLN A C 1
ATOM 2427 O O . GLN A 1 303 ? -48.917 -14.148 68.067 1.00 94.69 303 GLN A O 1
ATOM 2432 N N . ASP A 1 304 ? -47.883 -15.059 66.279 1.00 95.00 304 ASP A N 1
ATOM 2433 C CA . ASP A 1 304 ? -47.691 -16.395 66.865 1.00 95.00 304 ASP A CA 1
ATOM 2434 C C . ASP A 1 304 ? -46.901 -16.321 68.185 1.00 95.00 304 ASP A C 1
ATOM 2436 O O . ASP A 1 304 ? -47.255 -16.953 69.183 1.00 95.00 304 ASP A O 1
ATOM 2440 N N . TYR A 1 305 ? -45.825 -15.525 68.206 1.00 94.88 305 TYR A N 1
ATOM 2441 C CA . TYR A 1 305 ? -44.992 -15.337 69.394 1.00 94.88 305 TYR A CA 1
ATOM 2442 C C . TYR A 1 305 ? -45.763 -14.664 70.534 1.00 94.88 305 TYR A C 1
ATOM 2444 O O . TYR A 1 305 ? -45.691 -15.117 71.677 1.00 94.88 305 TYR A O 1
ATOM 2452 N N . SER A 1 306 ? -46.535 -13.613 70.237 1.00 94.62 306 SER A N 1
ATOM 2453 C CA . SER A 1 306 ? -47.396 -12.960 71.227 1.00 94.62 306 SER A CA 1
ATOM 2454 C C . SER A 1 306 ? -48.428 -13.927 71.816 1.00 94.62 306 SER A C 1
ATOM 2456 O O . SER A 1 306 ? -48.646 -13.914 73.025 1.00 94.62 306 SER A O 1
ATOM 2458 N N . GLU A 1 307 ? -49.026 -14.803 71.006 1.00 95.38 307 GLU A N 1
ATOM 2459 C CA . GLU A 1 307 ? -49.975 -15.807 71.498 1.00 95.38 307 GLU A CA 1
ATOM 2460 C C . GLU A 1 307 ? -49.299 -16.855 72.398 1.00 95.38 307 GLU A C 1
ATOM 2462 O O . GLU A 1 307 ? -49.808 -17.179 73.475 1.00 95.38 307 GLU A O 1
ATOM 2467 N N . LEU A 1 308 ? -48.127 -17.357 71.998 1.00 95.31 308 LEU A N 1
ATOM 2468 C CA . LEU A 1 308 ? -47.336 -18.289 72.806 1.00 95.31 308 LEU A CA 1
ATOM 2469 C C . LEU A 1 308 ? -46.921 -17.678 74.147 1.00 95.31 308 LEU A C 1
ATOM 2471 O O . LEU A 1 308 ? -46.987 -18.359 75.171 1.00 95.31 308 LEU A O 1
ATOM 2475 N N . GLN A 1 309 ? -46.546 -16.399 74.155 1.00 94.12 309 GLN A N 1
ATOM 2476 C CA . GLN A 1 309 ? -46.189 -15.677 75.372 1.00 94.12 309 GLN A CA 1
ATOM 2477 C C . GLN A 1 309 ? -47.376 -15.594 76.346 1.00 94.12 309 GLN A C 1
ATOM 2479 O O . GLN A 1 309 ? -47.218 -15.909 77.524 1.00 94.12 309 GLN A O 1
ATOM 2484 N N . ILE A 1 310 ? -48.582 -15.277 75.857 1.00 95.62 310 ILE A N 1
ATOM 2485 C CA . ILE A 1 310 ? -49.804 -15.273 76.681 1.00 95.62 310 ILE A CA 1
ATOM 2486 C C . ILE A 1 310 ? -50.078 -16.673 77.250 1.00 95.62 310 ILE A C 1
ATOM 2488 O O . ILE A 1 310 ? -50.373 -16.820 78.438 1.00 95.62 310 ILE A O 1
ATOM 2492 N N . ARG A 1 311 ? -49.965 -17.724 76.424 1.00 94.44 311 ARG A N 1
ATOM 2493 C CA . ARG A 1 311 ? -50.167 -19.116 76.868 1.00 94.44 311 ARG A CA 1
ATOM 2494 C C . ARG A 1 311 ? -49.164 -19.522 77.948 1.00 94.44 311 ARG A C 1
ATOM 2496 O O . ARG A 1 311 ? -49.562 -20.146 78.932 1.00 94.44 311 ARG A O 1
ATOM 2503 N N . LYS A 1 312 ? -47.893 -19.140 77.792 1.00 95.00 312 LYS A N 1
ATOM 2504 C CA . LYS A 1 312 ? -46.839 -19.359 78.789 1.00 95.00 312 LYS A CA 1
ATOM 2505 C C . LYS A 1 312 ? -47.185 -18.679 80.114 1.00 95.00 312 LYS A C 1
ATOM 2507 O O . LYS A 1 312 ? -47.197 -19.346 81.143 1.00 95.00 312 LYS A O 1
ATOM 2512 N N . GLU A 1 313 ? -47.534 -17.394 80.091 1.00 93.81 313 GLU A N 1
ATOM 2513 C CA . GLU A 1 313 ? -47.891 -16.643 81.303 1.00 93.81 313 GLU A CA 1
ATOM 2514 C C . GLU A 1 313 ? -49.120 -17.232 82.016 1.00 93.81 313 GLU A C 1
ATOM 2516 O O . GLU A 1 313 ? -49.179 -17.264 83.247 1.00 93.81 313 GLU A O 1
ATOM 2521 N N . MET A 1 314 ? -50.109 -17.735 81.267 1.00 92.31 314 MET A N 1
ATOM 2522 C CA . MET A 1 314 ? -51.254 -18.439 81.854 1.00 92.31 314 MET A CA 1
ATOM 2523 C C . MET A 1 314 ? -50.847 -19.756 82.524 1.00 92.31 314 MET A C 1
ATOM 2525 O O . MET A 1 314 ? -51.303 -20.030 83.636 1.00 92.31 314 MET A O 1
ATOM 2529 N N . ALA A 1 315 ? -49.986 -20.550 81.881 1.00 92.25 315 ALA A N 1
ATOM 2530 C CA . ALA A 1 315 ? -49.483 -21.803 82.437 1.00 92.25 315 ALA A CA 1
ATOM 2531 C C . ALA A 1 315 ? -48.639 -21.567 83.703 1.00 92.25 315 ALA A C 1
ATOM 2533 O O . ALA A 1 315 ? -48.842 -22.247 84.706 1.00 92.25 315 ALA A O 1
ATOM 2534 N N . GLU A 1 316 ? -47.765 -20.556 83.704 1.00 92.69 316 GLU A N 1
ATOM 2535 C CA . GLU A 1 316 ? -46.972 -20.161 84.877 1.00 92.69 316 GLU A CA 1
ATOM 2536 C C . GLU A 1 316 ? -47.869 -19.739 86.052 1.00 92.69 316 GLU A C 1
ATOM 2538 O O . GLU A 1 316 ? -47.660 -20.172 87.187 1.00 92.69 316 GLU A O 1
ATOM 2543 N N . LYS A 1 317 ? -48.932 -18.964 85.790 1.00 91.62 317 LYS A N 1
ATOM 2544 C CA . LYS A 1 317 ? -49.926 -18.596 86.815 1.00 91.62 317 LYS A CA 1
ATOM 2545 C C . LYS A 1 317 ? -50.689 -19.806 87.355 1.00 91.62 317 LYS A C 1
ATOM 2547 O O . LYS A 1 317 ? -50.961 -19.862 88.554 1.00 91.62 317 LYS A O 1
ATOM 2552 N N . GLN A 1 318 ? -51.065 -20.760 86.501 1.00 90.00 318 GLN A N 1
ATOM 2553 C CA . GLN A 1 318 ? -51.736 -21.992 86.932 1.00 90.00 318 GLN A CA 1
ATOM 2554 C C . GLN A 1 318 ? -50.818 -22.865 87.790 1.00 90.00 318 GLN A C 1
ATOM 2556 O O . GLN A 1 318 ? -51.246 -23.327 88.847 1.00 90.00 318 GLN A O 1
ATOM 2561 N N . LEU A 1 319 ? -49.559 -23.029 87.381 1.00 89.56 319 LEU A N 1
ATOM 2562 C CA . LEU A 1 319 ? -48.558 -23.777 88.135 1.00 89.56 319 LEU A CA 1
ATOM 2563 C C . LEU A 1 319 ? -48.311 -23.137 89.506 1.00 89.56 319 LEU A C 1
ATOM 2565 O O . LEU A 1 319 ? -48.348 -23.826 90.520 1.00 89.56 319 LEU A O 1
ATOM 2569 N N . SER A 1 320 ? -48.159 -21.810 89.559 1.00 87.00 320 SER A N 1
ATOM 2570 C CA . SER A 1 320 ? -48.010 -21.069 90.817 1.00 87.00 320 SER A CA 1
ATOM 2571 C C . SER A 1 320 ? -49.201 -21.286 91.764 1.00 87.00 320 SER A C 1
ATOM 2573 O O . SER A 1 320 ? -49.004 -21.560 92.948 1.00 87.00 320 SER A O 1
ATOM 2575 N N . LYS A 1 321 ? -50.440 -21.259 91.247 1.00 84.56 321 LYS A N 1
ATOM 2576 C CA . LYS A 1 321 ? -51.648 -21.571 92.034 1.00 84.56 321 LYS A CA 1
ATOM 2577 C C . LYS A 1 321 ? -51.665 -23.010 92.552 1.00 84.56 321 LYS A C 1
ATOM 2579 O O . LYS A 1 321 ? -52.048 -23.232 93.697 1.00 84.56 321 LYS A O 1
ATOM 2584 N N . GLN A 1 322 ? -51.277 -23.981 91.727 1.00 83.19 322 GLN A N 1
ATOM 2585 C CA . GLN A 1 322 ? -51.215 -25.387 92.133 1.00 83.19 322 GLN A CA 1
ATOM 2586 C C . GLN A 1 322 ? -50.143 -25.624 93.199 1.00 83.19 322 GLN A C 1
ATOM 2588 O O . GLN A 1 322 ? -50.420 -26.311 94.178 1.00 83.19 322 GLN A O 1
ATOM 2593 N N . CYS A 1 323 ? -48.963 -25.009 93.064 1.00 79.94 323 CYS A N 1
ATOM 2594 C CA . CYS A 1 323 ? -47.925 -25.051 94.092 1.00 79.94 323 CYS A CA 1
ATOM 2595 C C . CYS A 1 323 ? -48.438 -24.508 95.428 1.00 79.94 323 CYS A C 1
ATOM 2597 O O . CYS A 1 323 ? -48.269 -25.188 96.430 1.00 79.94 323 CYS A O 1
ATOM 2599 N N . LEU A 1 324 ? -49.121 -23.354 95.436 1.00 78.81 324 LEU A N 1
ATOM 2600 C CA . LEU A 1 324 ? -49.709 -22.774 96.652 1.00 78.81 324 LEU A CA 1
ATOM 2601 C C . LEU A 1 324 ? -50.766 -23.680 97.304 1.00 78.81 324 LEU A C 1
ATOM 2603 O O . LEU A 1 324 ? -50.825 -23.768 98.528 1.00 78.81 324 LEU A O 1
ATOM 2607 N N . MET A 1 325 ? -51.597 -24.368 96.511 1.00 75.62 325 MET A N 1
ATOM 2608 C CA . MET A 1 325 ? -52.541 -25.348 97.063 1.00 75.62 325 MET A CA 1
ATOM 2609 C C . MET A 1 325 ? -51.829 -26.552 97.678 1.00 75.62 325 MET A C 1
ATOM 2611 O O . MET A 1 325 ? -52.233 -27.016 98.739 1.00 75.62 325 MET A O 1
ATOM 2615 N N . LEU A 1 326 ? -50.770 -27.055 97.040 1.00 75.75 326 LEU A N 1
ATOM 2616 C CA . LEU A 1 326 ? -49.998 -28.181 97.564 1.00 75.75 326 LEU A CA 1
ATOM 2617 C C . LEU A 1 326 ? -49.270 -27.822 98.866 1.00 75.75 326 LEU A C 1
ATOM 2619 O O . LEU A 1 326 ? -49.270 -28.642 99.781 1.00 75.75 326 LEU A O 1
ATOM 2623 N N . THR A 1 327 ? -48.717 -26.610 98.998 1.00 73.31 327 THR A N 1
ATOM 2624 C CA . THR A 1 327 ? -48.161 -26.141 100.280 1.00 73.31 327 THR A CA 1
ATOM 2625 C C . THR A 1 327 ? -49.236 -26.002 101.352 1.00 73.31 327 THR A C 1
ATOM 2627 O O . THR A 1 327 ? -49.020 -26.458 102.467 1.00 73.31 327 THR A O 1
ATOM 2630 N N . GLY A 1 328 ? -50.416 -25.469 101.024 1.00 70.38 328 GLY A N 1
ATOM 2631 C CA . GLY A 1 328 ? -51.521 -25.373 101.987 1.00 70.38 328 GLY A CA 1
ATOM 2632 C C . GLY A 1 328 ? -52.042 -26.736 102.470 1.00 70.38 328 GLY A C 1
ATOM 2633 O O . GLY A 1 328 ? -52.397 -26.885 103.636 1.00 70.38 328 GLY A O 1
ATOM 2634 N N . ILE A 1 329 ? -52.051 -27.755 101.602 1.00 69.69 329 ILE A N 1
ATOM 2635 C CA . ILE A 1 329 ? -52.397 -29.137 101.981 1.00 69.69 329 ILE A CA 1
ATOM 2636 C C . ILE A 1 329 ? -51.292 -29.760 102.850 1.00 69.69 329 ILE A C 1
ATOM 2638 O O . ILE A 1 329 ? -51.596 -30.468 103.803 1.00 69.69 329 ILE A O 1
ATOM 2642 N N . ALA A 1 330 ? -50.019 -29.478 102.561 1.00 63.50 330 ALA A N 1
ATOM 2643 C CA . ALA A 1 330 ? -48.894 -29.962 103.362 1.00 63.50 330 ALA A CA 1
ATOM 2644 C C . ALA A 1 330 ? -48.814 -29.317 104.760 1.00 63.50 330 ALA A C 1
ATOM 2646 O O . ALA A 1 330 ? -48.324 -29.949 105.686 1.00 63.50 330 ALA A O 1
ATOM 2647 N N . GLU A 1 331 ? -49.303 -28.086 104.930 1.00 62.59 331 GLU A N 1
ATOM 2648 C CA . GLU A 1 331 ? -49.381 -27.399 106.232 1.00 62.59 331 GLU A CA 1
ATOM 2649 C C . GLU A 1 331 ? -50.600 -27.819 107.075 1.00 62.59 331 GLU A C 1
ATOM 2651 O O . GLU A 1 331 ? -50.680 -27.482 108.256 1.00 62.59 331 GLU A O 1
ATOM 2656 N N . THR A 1 332 ? -51.556 -28.544 106.484 1.00 55.97 332 THR A N 1
ATOM 2657 C CA . THR A 1 332 ? -52.797 -28.996 107.143 1.00 55.97 332 THR A CA 1
ATOM 2658 C C . THR A 1 332 ? -52.858 -30.509 107.396 1.00 55.97 332 THR A C 1
ATOM 2660 O O . THR A 1 332 ? -53.875 -30.988 107.902 1.00 55.97 332 THR A O 1
ATOM 2663 N N . ALA A 1 333 ? -51.783 -31.247 107.094 1.00 48.72 333 ALA A N 1
ATOM 2664 C CA . ALA A 1 333 ? -51.613 -32.685 107.341 1.00 48.72 333 ALA A CA 1
ATOM 2665 C C . ALA A 1 333 ? -50.595 -32.950 108.461 1.00 48.72 333 ALA A C 1
ATOM 2667 O O . ALA A 1 333 ? -50.832 -33.891 109.252 1.00 48.72 333 ALA A O 1
#

Organism: Drosophila miranda (NCBI:txid7229)

Secondary structure (DSSP, 8-state):
-HHHHHHHHHHHHHS-HHHHHHHHHTHHHHHHHHHHHHHHHHHHHHT---TTS--HHHHHHHHHHHHHHHHHS-HHHHHHT--HHHHHHHHHHHHHHHHHHHHHHHHHHHHHBPTT-TTSHHHHHHHHHHHHHHHHHHHHHHHHHHHHH-S--------HHHHHHHHHHHHHHHHHHHHHHHHHHHHHHH-TT-B-HHHHHHHHHHHHHHHS----SS----HHHHHHHHHHHHHHHHHHHHHHHS---GGGTTS--SS---HHHHHHHHHHHHHHHHHHHHHHHHHHHHHHHHHHHHHHHHHHHHHHHHHHHHHHHHHHHHHHHHHHHHT--

InterPro domains:
  IPR022157 Dynein associated protein [PF12455] (1-147)

Foldseek 3Di:
DVLLVVLVVQLLVFDDPVLVVVVVVCVVVLVVLVVLCVVVVVCVVVVNDDPPDDCVSVVVSVVVSVVCSCVSAPLVNSQLSDPPLSSVLVVLVVLLVLLVLLLVLLVLQLVQAAPPCCVPPSNVLSVVSNVLSVVVNVLSVVLNVLSVPFPQFQCPTGDSVLVVLVVVLSLLSVLSSQLSVQLSVVLVVVSPNGDYRVVSLVSSVVSCVVRPPDDPDDDPQRSSNSSVVSSVSSVVNSVVSVVRSPHDDPVCVPPDDPDDCTPVNVVVVVVVVVVVVVVVVVVVVVVVVVVVVVVVVVVVVVVVVVVVVVVVVVVVVVVVVVVVVVVVVVVVD